Protein AF-A0A956F0Q0-F1 (afdb_monomer_lite)

Secondary structure (DSSP, 8-state):
-------HHHHHHHHHHHHHHHHHHHHHHHHHHHHTTT-STTTT---GGGGT--HHHHHHHHHHHSSSHHHHHHHHHHHHHHHHH--EEE---GGGT-----EEE-TTGGGTTSHHHHHHHHTS-HHHHHHHHHHHHHHTSTTGGG--HHHHHHHTTS--------TTSHHHHHHHHHHHHHHHHHHHHHHHHTTS-HHHHHHHHHHHHHHHHHHHHHHHHHHHHHHHHHHHHHHHHHHHHH--

Foldseek 3Di:
DDDDCPDPVVVVVVVVVQVVLLVVQLVVLVVCCVPPPCDDDCVLQDFLLPPPADLSRLLNVLSVPPPGPVSSVLLSVLVVVVSVQRAKEWEPPCPPPNDFTFIDGGPCLVCCVPPSNVVSLVSGDPVSSVLSVQLSVLCPDPCNRVDGPVRSCVSSPNDPGDHPHPCVPPVVVVVVVVVVVVVVVVVVVCVVVCPPDVPVVVVVVVVVVVVVVVVVVVVVVVVVVVVVVVVVVVVVVVVVVVVD

pLDDT: mean 73.97, std 14.72, range [42.06, 95.5]

Radius of gyration: 23.68 Å; chains: 1; bounding box: 77×40×73 Å

Structure (mmCIF, N/CA/C/O backbone):
data_AF-A0A956F0Q0-F1
#
_entry.id   AF-A0A956F0Q0-F1
#
loop_
_atom_site.group_PDB
_atom_site.id
_atom_site.type_symbol
_atom_site.label_atom_id
_atom_site.label_alt_id
_atom_site.label_comp_id
_atom_site.label_asym_id
_atom_site.label_entity_id
_atom_site.label_seq_id
_atom_site.pdbx_PDB_ins_code
_atom_site.Cartn_x
_atom_site.Cartn_y
_atom_site.Cartn_z
_atom_site.occupancy
_atom_site.B_iso_or_equiv
_atom_site.auth_seq_id
_atom_site.auth_comp_id
_atom_site.auth_asym_id
_atom_site.auth_atom_id
_atom_site.pdbx_PDB_model_num
ATOM 1 N N . PRO A 1 1 ? -46.410 -8.587 6.049 1.00 50.44 1 PRO A N 1
ATOM 2 C CA . PRO A 1 1 ? -46.461 -8.301 7.503 1.00 50.44 1 PRO A CA 1
ATOM 3 C C . PRO A 1 1 ? -45.311 -9.019 8.230 1.00 50.44 1 PRO A C 1
ATOM 5 O O . PRO A 1 1 ? -44.886 -10.067 7.763 1.00 50.44 1 PRO A O 1
ATOM 8 N N . THR A 1 2 ? -44.822 -8.411 9.319 1.00 56.84 2 THR A N 1
ATOM 9 C CA . THR A 1 2 ? -43.783 -8.873 10.272 1.00 56.84 2 THR A CA 1
ATOM 10 C C . THR A 1 2 ? -42.333 -8.995 9.788 1.00 56.84 2 THR A C 1
ATOM 12 O O . THR A 1 2 ? -41.840 -10.083 9.525 1.00 56.84 2 THR A O 1
ATOM 15 N N . ALA A 1 3 ? -41.632 -7.856 9.785 1.00 45.28 3 ALA A N 1
ATOM 16 C CA . ALA A 1 3 ? -40.184 -7.710 9.991 1.00 45.28 3 ALA A CA 1
ATOM 17 C C . ALA A 1 3 ? -39.874 -6.199 10.039 1.00 45.28 3 ALA A C 1
ATOM 19 O O . ALA A 1 3 ? -40.342 -5.472 9.176 1.00 45.28 3 ALA A O 1
ATOM 20 N N . VAL A 1 4 ? -39.135 -5.578 10.952 1.00 51.12 4 VAL A N 1
ATOM 21 C CA . VAL A 1 4 ? -38.462 -5.925 12.202 1.00 51.12 4 VAL A CA 1
ATOM 22 C C . VAL A 1 4 ? -38.392 -4.575 12.930 1.00 51.12 4 VAL A C 1
ATOM 24 O O . VAL A 1 4 ? -37.801 -3.623 12.416 1.00 51.12 4 VAL A O 1
ATOM 27 N N . GLY A 1 5 ? -39.019 -4.462 14.099 1.00 48.12 5 GLY A N 1
ATOM 28 C CA . GLY A 1 5 ? -38.830 -3.317 14.983 1.00 48.12 5 GLY A CA 1
ATOM 29 C C . GLY A 1 5 ? -37.452 -3.406 15.624 1.00 48.12 5 GLY A C 1
ATOM 30 O O . GLY A 1 5 ? -37.332 -3.917 16.732 1.00 48.12 5 GLY A O 1
ATOM 31 N N . VAL A 1 6 ? -36.407 -2.945 14.927 1.00 53.81 6 VAL A N 1
ATOM 32 C CA . VAL A 1 6 ? -35.106 -2.700 15.563 1.00 53.81 6 VAL A CA 1
ATOM 33 C C . VAL A 1 6 ? -35.338 -1.591 16.578 1.00 53.81 6 VAL A C 1
ATOM 35 O O . VAL A 1 6 ? -35.512 -0.423 16.222 1.00 53.81 6 VAL A O 1
ATOM 38 N N . THR A 1 7 ? -35.429 -1.984 17.842 1.00 56.59 7 THR A N 1
ATOM 39 C CA . THR A 1 7 ? -35.720 -1.080 18.947 1.00 56.59 7 THR A CA 1
ATOM 40 C C . THR A 1 7 ? -34.658 0.022 18.998 1.00 56.59 7 THR A C 1
ATOM 42 O O . THR A 1 7 ? -33.457 -0.223 18.871 1.00 56.59 7 THR A O 1
ATOM 45 N N . LEU A 1 8 ? -35.089 1.273 19.178 1.00 54.41 8 LEU A N 1
ATOM 46 C CA . LEU A 1 8 ? -34.206 2.445 19.296 1.00 54.41 8 LEU A CA 1
ATOM 47 C C . LEU A 1 8 ? -33.122 2.279 20.386 1.00 54.41 8 LEU A C 1
ATOM 49 O O . LEU A 1 8 ? -32.079 2.930 20.318 1.00 54.41 8 LEU A O 1
ATOM 53 N N . ALA A 1 9 ? -33.334 1.366 21.338 1.00 53.75 9 ALA A N 1
ATOM 54 C CA . ALA A 1 9 ? -32.386 0.992 22.382 1.00 53.75 9 ALA A CA 1
ATOM 55 C C . ALA A 1 9 ? -31.135 0.255 21.855 1.00 53.75 9 ALA A C 1
ATOM 57 O O . ALA A 1 9 ? -30.027 0.536 22.313 1.00 53.75 9 ALA A O 1
ATOM 58 N N . GLU A 1 10 ? -31.249 -0.613 20.841 1.00 53.41 10 GLU A N 1
ATOM 59 C CA . GLU A 1 10 ? -30.079 -1.295 20.254 1.00 53.41 10 GLU A CA 1
ATOM 60 C C . GLU A 1 10 ? -29.186 -0.334 19.452 1.00 53.41 10 GLU A C 1
ATOM 62 O O . GLU A 1 10 ? -27.959 -0.477 19.423 1.00 53.41 10 GLU A O 1
ATOM 67 N N . ARG A 1 11 ? -29.775 0.714 18.854 1.00 54.09 11 ARG A N 1
ATOM 68 C CA . ARG A 1 11 ? -29.015 1.760 18.148 1.00 54.09 11 ARG A CA 1
ATOM 69 C C . ARG A 1 11 ? -28.168 2.621 19.089 1.00 54.09 11 ARG A C 1
ATOM 71 O O . ARG A 1 11 ? -27.124 3.111 18.651 1.00 54.09 11 ARG A O 1
ATOM 78 N N . SER A 1 12 ? -28.567 2.808 20.351 1.00 54.53 12 SER A N 1
ATOM 79 C CA . SER A 1 12 ? -27.818 3.661 21.287 1.00 54.53 12 SER A CA 1
ATOM 80 C C . SER A 1 12 ? -26.602 2.945 21.890 1.00 54.53 12 SER A C 1
ATOM 82 O O . SER A 1 12 ? -25.542 3.556 22.012 1.00 54.53 12 SER A O 1
ATOM 84 N N . LEU A 1 13 ? -26.695 1.634 22.152 1.00 55.06 13 LEU A N 1
ATOM 85 C CA . LEU A 1 13 ? -25.603 0.827 22.720 1.00 55.06 13 LEU A CA 1
ATOM 86 C C . LEU A 1 13 ? -24.515 0.447 21.700 1.00 55.06 13 LEU A C 1
ATOM 88 O O . LEU A 1 13 ? -23.354 0.244 22.068 1.00 55.06 13 LEU A O 1
ATOM 92 N N . ALA A 1 14 ? -24.844 0.395 20.406 1.00 56.56 14 ALA A N 1
ATOM 93 C CA . ALA A 1 14 ? -23.874 0.099 19.348 1.00 56.56 14 ALA A CA 1
ATOM 94 C C . ALA A 1 14 ? -22.904 1.265 19.057 1.00 56.56 14 ALA A C 1
ATOM 96 O O . ALA A 1 14 ? -21.779 1.044 18.601 1.00 56.56 14 ALA A O 1
ATOM 97 N N . ARG A 1 15 ? -23.310 2.512 19.330 1.00 58.06 15 ARG A N 1
ATOM 98 C CA . ARG A 1 15 ? -22.514 3.727 19.073 1.00 58.06 15 ARG A CA 1
ATOM 99 C C . ARG A 1 15 ? -21.252 3.858 19.951 1.00 58.06 15 ARG A C 1
ATOM 101 O O . ARG A 1 15 ? -20.186 4.089 19.378 1.00 58.06 15 ARG A O 1
ATOM 108 N N . PRO A 1 16 ? -21.298 3.663 21.287 1.00 62.62 16 PRO A N 1
ATOM 109 C CA . PRO A 1 16 ? -20.121 3.835 22.145 1.00 62.62 16 PRO A CA 1
ATOM 110 C C . PRO A 1 16 ? -19.041 2.766 21.917 1.00 62.62 16 PRO A C 1
ATOM 112 O O . PRO A 1 16 ? -17.852 3.083 21.922 1.00 62.62 16 PRO A O 1
ATOM 115 N N . ARG A 1 17 ? -19.423 1.510 21.638 1.00 62.47 17 ARG A N 1
ATOM 116 C CA . ARG A 1 17 ? -18.453 0.435 21.342 1.00 62.47 17 ARG A CA 1
ATOM 117 C C . ARG A 1 17 ? -17.678 0.681 20.044 1.00 62.47 17 ARG A C 1
ATOM 119 O O . ARG A 1 17 ? -16.474 0.425 19.995 1.00 62.47 17 ARG A O 1
ATOM 126 N N . ARG A 1 18 ? -18.338 1.221 19.011 1.00 65.12 18 ARG A N 1
ATOM 127 C CA . ARG A 1 18 ? -17.683 1.590 17.743 1.00 65.12 18 ARG A CA 1
ATOM 128 C C . ARG A 1 18 ? -16.611 2.656 17.967 1.00 65.12 18 ARG A C 1
ATOM 130 O O . ARG A 1 18 ? -15.474 2.449 17.546 1.00 65.12 18 ARG A O 1
ATOM 137 N N . ALA A 1 19 ? -16.940 3.703 18.725 1.00 75.69 19 ALA A N 1
ATOM 138 C CA . ALA A 1 19 ? -16.012 4.786 19.045 1.00 75.69 19 ALA A CA 1
ATOM 139 C C . ALA A 1 19 ? -14.768 4.299 19.815 1.00 75.69 19 ALA A C 1
ATOM 141 O O . ALA A 1 19 ? -13.647 4.655 19.455 1.00 75.69 19 ALA A O 1
ATOM 142 N N . ALA A 1 20 ? -14.936 3.426 20.816 1.00 83.62 20 ALA A N 1
ATOM 143 C CA . ALA A 1 20 ? -13.816 2.911 21.610 1.00 83.62 20 ALA A CA 1
ATOM 144 C C . ALA A 1 20 ? -12.824 2.078 20.775 1.00 83.62 20 ALA A C 1
ATOM 146 O O . ALA A 1 20 ? -11.609 2.213 20.911 1.00 83.62 20 ALA A O 1
ATOM 147 N N . SER A 1 21 ? -13.338 1.233 19.880 1.00 84.81 21 SER A N 1
ATOM 148 C CA . SER A 1 21 ? -12.504 0.349 19.058 1.00 84.81 21 SER A CA 1
ATOM 149 C C . SER A 1 21 ? -11.716 1.096 17.967 1.00 84.81 21 SER A C 1
ATOM 151 O O . SER A 1 21 ? -10.542 0.800 17.738 1.00 84.81 21 SER A O 1
ATOM 153 N N . GLN A 1 22 ? -12.311 2.125 17.353 1.00 89.06 22 GLN A N 1
ATOM 154 C CA . GLN A 1 22 ? -11.605 3.021 16.430 1.00 89.06 22 GLN A CA 1
ATOM 155 C C . GLN A 1 22 ? -10.566 3.877 17.162 1.00 89.06 22 GLN A C 1
ATOM 157 O O . GLN A 1 22 ? -9.440 4.004 16.683 1.00 89.06 22 GLN A O 1
ATOM 162 N N . ALA A 1 23 ? -10.891 4.384 18.356 1.00 88.12 23 ALA A N 1
ATOM 163 C CA . ALA A 1 23 ? -9.935 5.113 19.187 1.00 88.12 23 ALA A CA 1
ATOM 164 C C . ALA A 1 23 ? -8.717 4.246 19.553 1.00 88.12 23 ALA A C 1
ATOM 166 O O . ALA A 1 23 ? -7.584 4.723 19.499 1.00 88.12 23 ALA A O 1
ATOM 167 N N . ALA A 1 24 ? -8.923 2.957 19.848 1.00 90.06 24 ALA A N 1
ATOM 168 C CA . ALA A 1 24 ? -7.831 2.018 20.097 1.00 90.06 24 ALA A CA 1
ATOM 169 C C . ALA A 1 24 ? -6.932 1.825 18.860 1.00 90.06 24 ALA A C 1
ATOM 171 O O . ALA A 1 24 ? -5.706 1.853 18.987 1.00 90.06 24 ALA A O 1
ATOM 172 N N . LEU A 1 25 ? -7.513 1.690 17.659 1.00 90.25 25 LEU A N 1
ATOM 173 C CA . LEU A 1 25 ? -6.748 1.613 16.408 1.00 90.25 25 LEU A CA 1
ATOM 174 C C . LEU A 1 25 ? -5.932 2.892 16.166 1.00 90.25 25 LEU A C 1
ATOM 176 O O . LEU A 1 25 ? -4.736 2.815 15.879 1.00 90.25 25 LEU A O 1
ATOM 180 N N . GLN A 1 26 ? -6.543 4.065 16.338 1.00 91.88 26 GLN A N 1
ATOM 181 C CA . GLN A 1 26 ? -5.861 5.355 16.213 1.00 91.88 26 GLN A CA 1
ATOM 182 C C . GLN A 1 26 ? -4.700 5.476 17.204 1.00 91.88 26 GLN A C 1
ATOM 184 O O . GLN A 1 26 ? -3.598 5.879 16.823 1.00 91.88 26 GLN A O 1
ATOM 189 N N . LEU A 1 27 ? -4.916 5.092 18.467 1.00 91.88 27 LEU A N 1
ATOM 190 C CA . LEU A 1 27 ? -3.883 5.096 19.501 1.00 91.88 27 LEU A CA 1
ATOM 191 C C . LEU A 1 27 ? -2.723 4.166 19.122 1.00 91.88 27 LEU A C 1
ATOM 193 O O . LEU A 1 27 ? -1.564 4.568 19.223 1.00 91.88 27 LEU A O 1
ATOM 197 N N . ALA A 1 28 ? -3.018 2.961 18.626 1.00 88.50 28 ALA A N 1
ATOM 198 C CA . ALA A 1 28 ? -2.007 2.010 18.173 1.00 88.50 28 ALA A CA 1
ATOM 199 C C . ALA A 1 28 ? -1.183 2.565 16.998 1.00 88.50 28 ALA A C 1
ATOM 201 O O . ALA A 1 28 ? 0.047 2.487 17.016 1.00 88.50 28 ALA A O 1
ATOM 202 N N . ILE A 1 29 ? -1.830 3.191 16.008 1.00 88.00 29 ILE A N 1
ATOM 203 C CA . ILE A 1 29 ? -1.148 3.814 14.861 1.00 88.00 29 ILE A CA 1
ATOM 204 C C . ILE A 1 29 ? -0.290 5.001 15.314 1.00 88.00 29 ILE A C 1
ATOM 206 O O . ILE A 1 29 ? 0.864 5.120 14.898 1.00 88.00 29 ILE A O 1
ATOM 210 N N . ARG A 1 30 ? -0.804 5.870 16.193 1.00 90.44 30 ARG A N 1
ATOM 211 C CA . ARG A 1 30 ? -0.043 6.998 16.762 1.00 90.44 30 ARG A CA 1
ATOM 212 C C . ARG A 1 30 ? 1.144 6.507 17.594 1.00 90.44 30 ARG A C 1
ATOM 214 O O . ARG A 1 30 ? 2.242 7.046 17.462 1.00 90.44 30 ARG A O 1
ATOM 221 N N . GLY A 1 31 ? 0.957 5.446 18.378 1.00 87.00 31 GLY A N 1
ATOM 222 C CA . GLY A 1 31 ? 2.021 4.757 19.105 1.00 87.00 31 GLY A CA 1
ATOM 223 C C . GLY A 1 31 ? 3.104 4.239 18.159 1.00 87.00 31 GLY A C 1
ATOM 224 O O . GLY A 1 31 ? 4.277 4.578 18.317 1.00 87.00 31 GLY A O 1
ATOM 225 N N 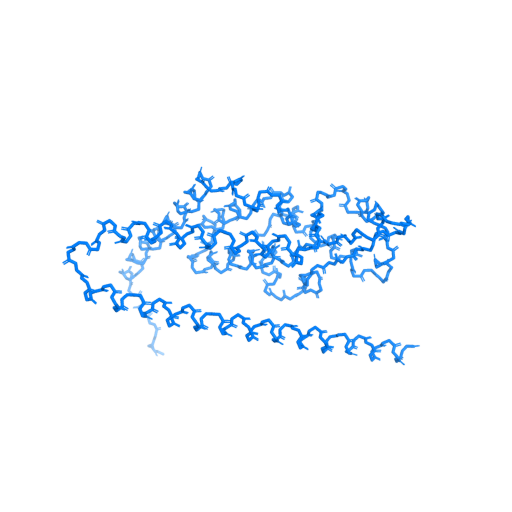. TYR A 1 32 ? 2.718 3.516 17.106 1.00 84.31 32 TYR A N 1
ATOM 226 C CA . TYR A 1 32 ? 3.643 3.078 16.060 1.00 84.31 32 TYR A CA 1
ATOM 227 C C . TYR A 1 32 ? 4.398 4.260 15.430 1.00 84.31 32 TYR A C 1
ATOM 229 O O . TYR A 1 32 ? 5.621 4.212 15.299 1.00 84.31 32 TYR A O 1
ATOM 237 N N . ARG A 1 33 ? 3.704 5.355 15.092 1.00 86.00 33 ARG A N 1
ATOM 238 C CA . ARG A 1 33 ? 4.331 6.556 14.516 1.00 86.00 33 ARG A CA 1
ATOM 239 C C . ARG A 1 33 ? 5.362 7.188 15.448 1.00 86.00 33 ARG A C 1
ATOM 241 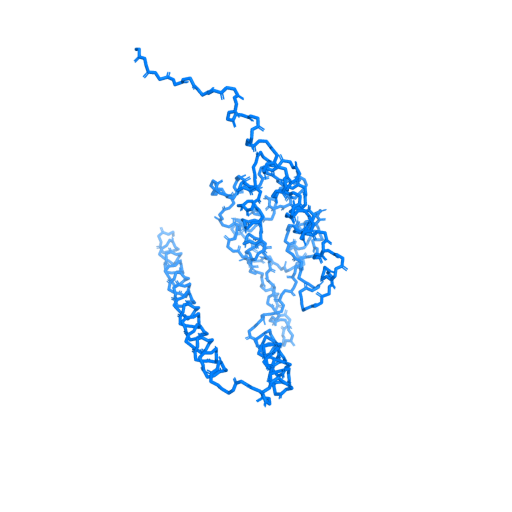O O . ARG A 1 33 ? 6.433 7.561 14.984 1.00 86.00 33 ARG A O 1
ATOM 248 N N . ARG A 1 34 ? 5.067 7.273 16.747 1.00 86.12 34 ARG A N 1
ATOM 249 C CA . ARG A 1 34 ? 5.967 7.856 17.753 1.00 86.12 34 ARG A CA 1
ATOM 250 C C . ARG A 1 34 ? 7.204 6.994 18.006 1.00 86.12 34 ARG A C 1
ATOM 252 O O . ARG A 1 34 ? 8.307 7.521 18.144 1.00 86.12 34 ARG A O 1
ATOM 259 N N . TRP A 1 35 ? 7.027 5.678 18.086 1.00 82.94 35 TRP A N 1
ATOM 260 C CA . TRP A 1 35 ? 8.070 4.784 18.590 1.00 82.94 35 TRP A CA 1
ATOM 261 C C . TRP A 1 35 ? 8.827 4.030 17.495 1.00 82.94 35 TRP A C 1
ATOM 263 O O . TRP A 1 35 ? 10.022 3.793 17.663 1.00 82.94 35 TRP A O 1
ATOM 273 N N . ALA A 1 36 ? 8.180 3.704 16.374 1.00 76.12 36 ALA A N 1
ATOM 274 C CA . ALA A 1 36 ? 8.714 2.803 15.350 1.00 76.12 36 ALA A CA 1
ATOM 275 C C . ALA A 1 36 ? 8.820 3.416 13.942 1.00 76.12 36 ALA A C 1
ATOM 277 O O . ALA A 1 36 ? 9.690 3.005 13.174 1.00 76.12 36 ALA A O 1
ATOM 278 N N . SER A 1 37 ? 7.987 4.397 13.576 1.00 72.31 37 SER A N 1
ATOM 279 C CA . SER A 1 37 ? 8.037 4.991 12.231 1.00 72.31 37 SER A CA 1
ATOM 280 C C . SER A 1 37 ? 9.392 5.649 11.952 1.00 72.31 37 SER A C 1
ATOM 282 O O . SER A 1 37 ? 9.934 6.383 12.776 1.00 72.31 37 SER A O 1
ATOM 284 N N . GLY A 1 38 ? 9.966 5.356 10.782 1.00 63.59 38 GLY A N 1
ATOM 285 C CA . GLY A 1 38 ? 11.297 5.829 10.382 1.00 63.59 38 GLY A CA 1
ATOM 286 C C . GLY A 1 38 ? 12.472 5.129 11.080 1.00 63.59 38 GLY A C 1
ATOM 287 O O . GLY A 1 38 ? 13.625 5.369 10.715 1.00 63.59 38 GLY A O 1
ATOM 288 N N . LYS A 1 39 ? 12.208 4.227 12.035 1.00 65.94 39 LYS A N 1
ATOM 289 C CA . LYS A 1 39 ? 13.222 3.422 12.724 1.00 65.94 39 LYS A CA 1
ATOM 290 C C . LYS A 1 39 ? 13.205 1.989 12.184 1.00 65.94 39 LYS A C 1
ATOM 292 O O . LYS A 1 39 ? 12.164 1.432 11.851 1.00 65.94 39 LYS A O 1
ATOM 297 N N . GLY A 1 40 ? 14.384 1.383 12.074 1.00 60.75 40 GLY A N 1
ATOM 298 C CA . GLY A 1 40 ? 14.529 -0.014 11.661 1.00 60.75 40 GLY A CA 1
ATOM 299 C C . GLY A 1 40 ? 14.821 -0.246 10.168 1.00 60.75 40 GLY A C 1
ATOM 300 O O . GLY A 1 40 ? 15.080 0.691 9.403 1.00 60.75 40 GLY A O 1
ATOM 301 N N . PRO A 1 41 ? 14.841 -1.522 9.742 1.00 47.88 41 PRO A N 1
ATOM 302 C CA . PRO A 1 41 ? 15.387 -1.946 8.449 1.00 47.88 41 PRO A CA 1
ATOM 303 C C . PRO A 1 41 ? 14.570 -1.458 7.250 1.00 47.88 41 PRO A C 1
ATOM 305 O O . PRO A 1 41 ? 15.087 -1.415 6.136 1.00 47.88 41 PRO A O 1
ATOM 308 N N . PHE A 1 42 ? 13.321 -1.048 7.478 1.00 50.25 42 PHE A N 1
ATOM 309 C CA . PHE A 1 42 ? 12.420 -0.583 6.432 1.00 50.25 42 PHE A CA 1
ATOM 310 C C . PHE A 1 42 ? 12.438 0.939 6.225 1.00 50.25 42 PHE A C 1
ATOM 312 O O . PHE A 1 42 ? 11.732 1.431 5.358 1.00 50.25 42 PHE A O 1
ATOM 319 N N . ARG A 1 43 ? 13.296 1.702 6.927 1.00 57.59 43 ARG A N 1
ATOM 320 C CA . ARG A 1 43 ? 13.378 3.176 6.781 1.00 57.59 43 ARG A CA 1
ATOM 321 C C . ARG A 1 43 ? 13.714 3.670 5.365 1.00 57.59 43 ARG A C 1
ATOM 323 O O . ARG A 1 43 ? 13.536 4.842 5.059 1.00 57.59 43 ARG A O 1
ATOM 330 N N . ARG A 1 44 ? 14.292 2.795 4.535 1.00 54.19 44 ARG A N 1
ATOM 331 C CA . ARG A 1 44 ? 14.676 3.079 3.141 1.00 54.19 44 ARG A CA 1
ATOM 332 C C . ARG A 1 44 ? 13.667 2.531 2.133 1.00 54.19 44 ARG A C 1
ATOM 334 O O . ARG A 1 44 ? 13.881 2.676 0.935 1.00 54.19 44 ARG A O 1
ATOM 341 N N . VAL A 1 45 ? 12.607 1.872 2.603 1.00 55.22 45 VAL A N 1
ATOM 342 C CA . VAL A 1 45 ? 11.597 1.296 1.725 1.00 55.22 45 VAL A CA 1
ATOM 343 C C . VAL A 1 45 ? 10.647 2.396 1.294 1.00 55.22 45 VAL A C 1
ATOM 345 O O . VAL A 1 45 ? 9.918 2.901 2.135 1.00 55.22 45 VAL A O 1
ATOM 348 N N . ARG A 1 46 ? 10.678 2.754 0.006 1.00 63.72 46 ARG A N 1
ATOM 349 C CA . ARG A 1 46 ? 9.759 3.723 -0.595 1.00 63.72 46 ARG A CA 1
ATOM 350 C C . ARG A 1 46 ? 8.859 3.028 -1.612 1.00 63.72 46 ARG A C 1
ATOM 352 O O . ARG A 1 46 ? 9.348 2.649 -2.665 1.00 63.72 46 ARG A O 1
ATOM 359 N N . CYS A 1 47 ? 7.585 2.792 -1.302 1.00 70.88 47 CYS A N 1
ATOM 360 C CA . CYS A 1 47 ? 6.632 2.260 -2.291 1.00 70.88 47 CYS A CA 1
ATOM 361 C C . CYS A 1 47 ? 5.966 3.408 -3.062 1.00 70.88 47 CYS A C 1
ATOM 363 O O . CYS A 1 47 ? 5.965 4.546 -2.593 1.00 70.88 47 CYS A O 1
ATOM 365 N N . SER A 1 48 ? 5.380 3.131 -4.231 1.00 73.50 48 SER A N 1
ATOM 366 C CA . SER A 1 48 ? 4.760 4.168 -5.087 1.00 73.50 48 SER A CA 1
ATOM 367 C C . SER A 1 48 ? 3.644 4.957 -4.403 1.00 73.50 48 SER A C 1
ATOM 369 O O . SER A 1 48 ? 3.318 6.074 -4.785 1.00 73.50 48 SER A O 1
ATOM 371 N N . PHE A 1 49 ? 3.103 4.384 -3.341 1.00 77.56 49 PHE A N 1
ATOM 372 C CA . PHE A 1 49 ? 2.115 4.971 -2.460 1.00 77.56 49 PHE A CA 1
ATOM 373 C C . PHE A 1 49 ? 2.643 6.049 -1.505 1.00 77.56 49 PHE A C 1
ATOM 375 O O . PHE A 1 49 ? 1.862 6.853 -1.013 1.00 77.56 49 PHE A O 1
ATOM 382 N N . GLU A 1 50 ? 3.946 6.079 -1.223 1.00 74.56 50 GLU A N 1
ATOM 383 C CA . GLU A 1 50 ? 4.536 6.984 -0.228 1.00 74.56 50 GLU A CA 1
ATOM 384 C C . GLU A 1 50 ? 4.809 8.397 -0.768 1.00 74.56 50 GLU A C 1
ATOM 386 O O . GLU A 1 50 ? 5.266 9.263 -0.028 1.00 74.56 50 GLU A O 1
ATOM 391 N N . GLN A 1 51 ? 4.543 8.661 -2.050 1.00 71.94 51 GLN A N 1
ATOM 392 C CA . GLN A 1 51 ? 4.823 9.970 -2.652 1.00 71.94 51 GLN A CA 1
ATOM 393 C C . GLN A 1 51 ? 4.099 11.128 -1.951 1.00 71.94 51 GLN A C 1
ATOM 395 O O . GLN A 1 51 ? 4.594 12.250 -1.934 1.00 71.94 51 GLN A O 1
ATOM 400 N N . THR A 1 52 ? 2.937 10.847 -1.376 1.00 78.88 52 THR A N 1
ATOM 401 C CA . THR A 1 52 ? 1.988 11.838 -0.857 1.00 78.88 52 THR A CA 1
ATOM 402 C C . THR A 1 52 ? 1.623 11.537 0.593 1.00 78.88 52 THR A C 1
ATOM 404 O O . THR A 1 52 ? 1.578 12.439 1.424 1.00 78.88 52 THR A O 1
ATOM 407 N N . GLU A 1 53 ? 1.403 10.261 0.922 1.00 86.31 53 GLU A N 1
ATOM 408 C CA . GLU A 1 53 ? 0.929 9.824 2.229 1.00 86.31 53 GLU A CA 1
ATOM 409 C C . GLU A 1 53 ? 1.602 8.503 2.641 1.00 86.31 53 GLU A C 1
ATOM 411 O O . GLU A 1 53 ? 1.520 7.484 1.954 1.00 86.31 53 GLU A O 1
ATOM 416 N N . SER A 1 54 ? 2.264 8.489 3.804 1.00 86.69 54 SER A N 1
ATOM 417 C CA . SER A 1 54 ? 2.817 7.245 4.365 1.00 86.69 54 SER A CA 1
ATOM 418 C C . SER A 1 54 ? 1.702 6.251 4.728 1.00 86.69 54 SER A C 1
ATOM 420 O O . SER A 1 54 ? 0.617 6.667 5.130 1.00 86.69 54 SER A O 1
ATOM 422 N N . CYS A 1 55 ? 1.979 4.939 4.724 1.00 87.81 55 CYS A N 1
ATOM 423 C CA . CYS A 1 55 ? 0.990 3.916 5.117 1.00 87.81 55 CYS A CA 1
ATOM 424 C C . CYS A 1 55 ? 0.387 4.161 6.515 1.00 87.81 55 CYS A C 1
ATOM 426 O O . CYS A 1 55 ? -0.782 3.874 6.754 1.00 87.81 55 CYS A O 1
ATOM 428 N N . SER A 1 56 ? 1.176 4.716 7.439 1.00 88.88 56 SER A N 1
ATOM 429 C CA . SER A 1 56 ? 0.704 5.058 8.786 1.00 88.88 56 SER A CA 1
ATOM 430 C C . SER A 1 56 ? -0.183 6.308 8.830 1.00 88.88 56 SER A C 1
ATOM 432 O O . SER A 1 56 ? -1.067 6.390 9.677 1.00 88.88 56 SER A O 1
ATOM 434 N N . ALA A 1 57 ? 0.041 7.274 7.933 1.00 90.69 57 ALA A N 1
ATOM 435 C CA . ALA A 1 57 ? -0.808 8.456 7.801 1.00 90.69 57 ALA A CA 1
ATOM 436 C C . ALA A 1 57 ? -2.145 8.073 7.152 1.00 90.69 57 ALA A C 1
ATOM 438 O O . ALA A 1 57 ? -3.188 8.370 7.727 1.00 90.69 57 ALA A O 1
ATOM 439 N N . PHE A 1 58 ? -2.090 7.269 6.084 1.00 93.62 58 PHE A N 1
ATOM 440 C CA . PHE A 1 58 ? -3.264 6.662 5.460 1.00 93.62 58 PHE A CA 1
ATOM 441 C C . PHE A 1 58 ? -4.108 5.898 6.482 1.00 93.62 58 PHE A C 1
ATOM 443 O O . PHE A 1 58 ? -5.309 6.116 6.587 1.00 93.62 58 PHE A O 1
ATOM 450 N N . GLY A 1 59 ? -3.478 5.030 7.282 1.00 92.81 59 GLY A N 1
ATOM 451 C CA . GLY A 1 59 ? -4.210 4.252 8.276 1.00 92.81 59 GLY A CA 1
ATOM 452 C C . GLY A 1 59 ? -4.869 5.106 9.355 1.00 92.81 59 GLY A C 1
ATOM 453 O O . GLY A 1 59 ? -5.953 4.752 9.811 1.00 92.81 59 GLY A O 1
ATOM 454 N N . LEU A 1 60 ? -4.256 6.233 9.734 1.00 94.81 60 LEU A N 1
ATOM 455 C CA . LEU A 1 60 ? -4.862 7.164 10.682 1.00 94.81 60 LEU A CA 1
ATOM 456 C C . LEU A 1 60 ? -6.096 7.837 10.068 1.00 94.81 60 LEU A C 1
ATOM 458 O O . LEU A 1 60 ? -7.173 7.752 10.649 1.00 94.81 60 LEU A O 1
ATOM 462 N N . ARG A 1 61 ? -5.959 8.400 8.865 1.00 95.31 61 ARG A N 1
ATOM 463 C CA . ARG A 1 61 ? -7.058 9.048 8.142 1.00 95.31 61 ARG A CA 1
ATOM 464 C C . ARG A 1 61 ? -8.226 8.093 7.898 1.00 95.31 61 ARG A C 1
ATOM 466 O O . ARG A 1 61 ? -9.358 8.385 8.258 1.00 95.31 61 ARG A O 1
ATOM 473 N N . VAL A 1 62 ? -7.953 6.896 7.385 1.00 95.12 62 VAL A N 1
ATOM 474 C CA . VAL A 1 62 ? -8.988 5.878 7.159 1.00 95.12 62 VAL A CA 1
ATOM 475 C C . VAL A 1 62 ? -9.656 5.444 8.464 1.00 95.12 62 VAL A C 1
ATOM 477 O O . VAL A 1 62 ? -10.856 5.196 8.479 1.00 95.12 62 VAL A O 1
ATOM 480 N N . SER A 1 63 ? -8.926 5.373 9.579 1.00 94.00 63 SER A N 1
ATOM 481 C CA . SER A 1 63 ? -9.541 5.065 10.877 1.00 94.00 63 SER A CA 1
ATOM 482 C C . SER A 1 63 ? -10.438 6.183 11.427 1.00 94.00 63 SER A C 1
ATOM 484 O O . SER A 1 63 ? -11.221 5.919 12.339 1.00 94.00 63 SER A O 1
ATOM 486 N N . GLU A 1 64 ? -10.321 7.404 10.898 1.00 93.50 64 GLU A N 1
ATOM 487 C CA . GLU A 1 64 ? -11.159 8.565 11.225 1.00 93.50 64 GLU A CA 1
ATOM 488 C C . GLU A 1 64 ? -12.354 8.684 10.256 1.00 93.50 64 GLU A C 1
ATOM 490 O O . GLU A 1 64 ? -13.462 8.990 10.687 1.00 93.50 64 GLU A O 1
ATOM 495 N N . GLU A 1 65 ? -12.153 8.383 8.969 1.00 94.00 65 GLU A N 1
ATOM 496 C CA . GLU A 1 65 ? -13.146 8.569 7.898 1.00 94.00 65 GLU A CA 1
ATOM 497 C C . GLU A 1 65 ? -14.028 7.331 7.631 1.00 94.00 65 GLU A C 1
ATOM 499 O O . GLU A 1 65 ? -15.137 7.455 7.108 1.00 94.00 65 GLU A O 1
ATOM 504 N N . ALA A 1 66 ? -13.560 6.118 7.949 1.00 93.31 66 ALA A N 1
ATOM 505 C CA . ALA A 1 66 ? -14.280 4.892 7.608 1.00 93.31 66 ALA A CA 1
ATOM 506 C C . ALA A 1 66 ? -15.561 4.688 8.445 1.00 93.31 66 ALA A C 1
ATOM 508 O O . ALA A 1 66 ? -15.561 4.901 9.661 1.00 93.31 66 ALA A O 1
ATOM 509 N N . PRO A 1 67 ? -16.636 4.142 7.838 1.00 91.38 67 PRO A N 1
ATOM 510 C CA . PRO A 1 67 ? -17.925 3.949 8.511 1.00 91.38 67 PRO A CA 1
ATOM 511 C C . PRO A 1 67 ? -17.893 2.885 9.621 1.00 91.38 67 PRO A C 1
ATOM 513 O O . PRO A 1 67 ? -18.797 2.827 10.459 1.00 91.38 67 PRO A O 1
ATOM 516 N N . SER A 1 68 ? -16.881 2.012 9.629 1.00 91.56 68 SER A N 1
ATOM 517 C CA . SER A 1 68 ? -16.686 0.996 10.663 1.00 91.56 68 SER A CA 1
ATOM 518 C C . SER A 1 68 ? -15.215 0.607 10.817 1.00 91.56 68 SER A C 1
ATOM 520 O O . SER A 1 68 ? -14.399 0.805 9.912 1.00 91.56 68 SER A O 1
ATOM 522 N N . LEU A 1 69 ? -14.881 0.007 11.965 1.00 91.50 69 LEU A N 1
ATOM 523 C CA . LEU A 1 69 ? -13.547 -0.538 12.223 1.00 91.50 69 LEU A CA 1
ATOM 524 C C . LEU A 1 69 ? -13.159 -1.616 11.204 1.00 91.50 69 LEU A C 1
ATOM 526 O O . LEU A 1 69 ? -12.024 -1.624 10.739 1.00 91.50 69 LEU A O 1
ATOM 530 N N . ASP A 1 70 ? -14.086 -2.503 10.840 1.00 94.25 70 ASP A N 1
ATOM 531 C CA . ASP A 1 70 ? -13.807 -3.589 9.895 1.00 94.25 70 ASP A CA 1
ATOM 532 C C . ASP A 1 70 ? -13.437 -3.047 8.514 1.00 94.25 70 ASP A C 1
ATOM 534 O O . ASP A 1 70 ? -12.483 -3.522 7.895 1.00 94.25 70 ASP A O 1
ATOM 538 N N . VAL A 1 71 ? -14.139 -2.002 8.058 1.00 93.44 71 VAL A N 1
ATOM 539 C CA . VAL A 1 71 ? -13.801 -1.301 6.814 1.00 93.44 71 VAL A CA 1
ATOM 540 C C . VAL A 1 71 ? -12.422 -0.656 6.932 1.00 93.44 71 VAL A C 1
ATOM 542 O O . VAL A 1 71 ? -11.589 -0.862 6.050 1.00 93.44 71 VAL A O 1
ATOM 545 N N . ALA A 1 72 ? -12.134 0.033 8.042 1.00 93.75 72 ALA A N 1
ATOM 546 C CA . ALA A 1 72 ? -10.826 0.645 8.261 1.00 93.75 72 ALA A CA 1
ATOM 547 C C . ALA A 1 72 ? -9.686 -0.387 8.238 1.00 93.75 72 ALA A C 1
ATOM 549 O O . ALA A 1 72 ? -8.701 -0.222 7.520 1.00 93.75 72 ALA A O 1
ATOM 550 N N . LEU A 1 73 ? -9.824 -1.488 8.982 1.00 93.62 73 LEU A N 1
ATOM 551 C CA . LEU A 1 73 ? -8.822 -2.552 9.048 1.00 93.62 73 LEU A CA 1
ATOM 552 C C . LEU A 1 73 ? -8.622 -3.233 7.696 1.00 93.62 73 LEU A C 1
ATOM 554 O O . LEU A 1 73 ? -7.484 -3.522 7.322 1.00 93.62 73 LEU A O 1
ATOM 558 N N . ARG A 1 74 ? -9.706 -3.485 6.956 1.00 95.50 74 ARG A N 1
ATOM 559 C CA . ARG A 1 74 ? -9.643 -4.071 5.615 1.00 95.50 74 ARG A CA 1
ATOM 560 C C . ARG A 1 74 ? -8.877 -3.166 4.653 1.00 95.50 74 ARG A C 1
ATOM 562 O O . ARG A 1 74 ? -7.961 -3.654 3.997 1.00 95.50 74 ARG A O 1
ATOM 569 N N . LEU A 1 75 ? -9.178 -1.868 4.631 1.00 94.94 75 LEU A N 1
ATOM 570 C CA . LEU A 1 75 ? -8.481 -0.884 3.796 1.00 94.94 75 LEU A CA 1
ATOM 571 C C . LEU A 1 75 ? -7.005 -0.743 4.180 1.00 94.94 75 LEU A C 1
ATOM 573 O O . LEU A 1 75 ? -6.138 -0.769 3.311 1.00 94.94 75 LEU A O 1
ATOM 577 N N . VAL A 1 76 ? -6.686 -0.672 5.477 1.00 92.31 76 VAL A N 1
ATOM 578 C CA . VAL A 1 76 ? -5.293 -0.613 5.954 1.00 92.31 76 VAL A CA 1
ATOM 579 C C . VAL A 1 76 ? -4.514 -1.864 5.551 1.00 92.31 76 VAL A C 1
ATOM 581 O O . VAL A 1 76 ? -3.385 -1.763 5.071 1.00 92.31 76 VAL A O 1
ATOM 584 N N . ARG A 1 77 ? -5.105 -3.055 5.698 1.00 91.94 77 ARG A N 1
ATOM 585 C CA . ARG A 1 77 ? -4.477 -4.314 5.271 1.00 91.94 77 ARG A CA 1
ATOM 586 C C . ARG A 1 77 ? -4.293 -4.365 3.758 1.00 91.94 77 ARG A C 1
ATOM 588 O O . ARG A 1 77 ? -3.208 -4.730 3.311 1.00 91.94 77 ARG A O 1
ATOM 595 N N . ALA A 1 78 ? -5.309 -3.965 2.994 1.00 91.75 78 ALA A N 1
ATOM 596 C CA . ALA A 1 78 ? -5.241 -3.883 1.539 1.00 91.75 78 ALA A CA 1
ATOM 597 C C . ALA A 1 78 ? -4.121 -2.934 1.097 1.00 91.75 78 ALA A C 1
ATOM 599 O O . ALA A 1 78 ? -3.292 -3.310 0.275 1.00 91.75 78 ALA A O 1
ATOM 600 N N . ARG A 1 79 ? -4.013 -1.757 1.723 1.00 91.44 79 ARG A N 1
ATOM 601 C CA . ARG A 1 79 ? -2.939 -0.793 1.471 1.00 91.44 79 ARG A CA 1
ATOM 602 C C . ARG A 1 79 ? -1.555 -1.362 1.754 1.00 91.44 79 ARG A C 1
ATOM 604 O O . ARG A 1 79 ? -0.651 -1.200 0.940 1.00 91.44 79 ARG A O 1
ATOM 611 N N . ILE A 1 80 ? -1.366 -2.016 2.900 1.00 87.88 80 ILE A N 1
ATOM 612 C CA . ILE A 1 80 ? -0.073 -2.608 3.272 1.00 87.88 80 ILE A CA 1
ATOM 613 C C . ILE A 1 80 ? 0.312 -3.719 2.289 1.00 87.88 80 ILE A C 1
ATOM 615 O O . ILE A 1 80 ? 1.459 -3.764 1.844 1.00 87.88 80 ILE A O 1
ATOM 619 N N . ALA A 1 81 ? -0.640 -4.585 1.926 1.00 86.44 81 ALA A N 1
ATOM 620 C CA . ALA A 1 81 ? -0.427 -5.636 0.936 1.00 86.44 81 ALA A CA 1
ATOM 621 C C . ALA A 1 81 ? -0.050 -5.037 -0.427 1.00 86.44 81 ALA A C 1
ATOM 623 O O . ALA A 1 81 ? 1.001 -5.372 -0.972 1.00 86.44 81 ALA A O 1
ATOM 624 N N . ALA A 1 82 ? -0.836 -4.070 -0.905 1.00 88.69 82 ALA A N 1
ATOM 625 C CA . ALA A 1 82 ? -0.588 -3.373 -2.156 1.00 88.69 82 ALA A CA 1
ATOM 626 C C . ALA A 1 82 ? 0.770 -2.659 -2.144 1.00 88.69 82 ALA A C 1
ATOM 628 O O . ALA A 1 82 ? 1.488 -2.720 -3.130 1.00 88.69 82 ALA A O 1
ATOM 629 N N . CYS A 1 83 ? 1.186 -2.018 -1.047 1.00 84.19 83 CYS A N 1
ATOM 630 C CA . CYS A 1 83 ? 2.501 -1.366 -0.954 1.00 84.19 83 CYS A CA 1
ATOM 631 C C . CYS A 1 83 ? 3.667 -2.358 -1.049 1.00 84.19 83 CYS A C 1
ATOM 633 O O . CYS A 1 83 ? 4.720 -2.005 -1.580 1.00 8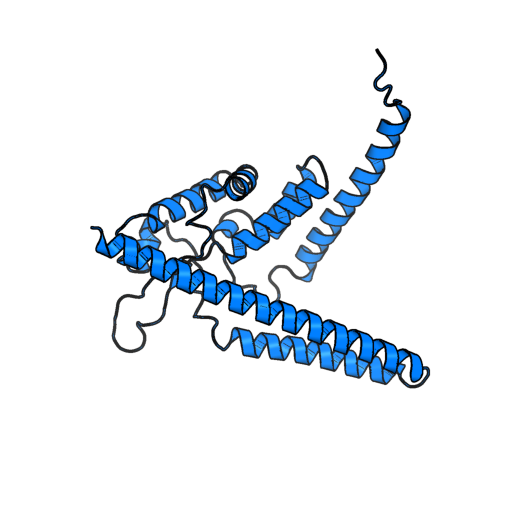4.19 83 CYS A O 1
ATOM 635 N N . GLY A 1 84 ? 3.476 -3.607 -0.613 1.00 76.75 84 GLY A N 1
ATOM 636 C CA . GLY A 1 84 ? 4.433 -4.689 -0.857 1.00 76.75 84 GLY A CA 1
ATOM 637 C C . GLY A 1 84 ? 4.553 -5.086 -2.333 1.00 76.75 84 GLY A C 1
ATOM 638 O O . GLY A 1 84 ? 5.598 -5.591 -2.739 1.00 76.75 84 GLY A O 1
ATOM 639 N N . GLU A 1 85 ? 3.512 -4.831 -3.123 1.00 84.25 85 GLU A N 1
ATOM 640 C CA . GLU A 1 85 ? 3.403 -5.169 -4.546 1.00 84.25 85 GLU A CA 1
ATOM 641 C C . GLU A 1 85 ? 3.618 -3.954 -5.473 1.00 84.25 85 GLU A C 1
ATOM 643 O O . GLU A 1 85 ? 3.932 -4.122 -6.644 1.00 84.25 85 GLU A O 1
ATOM 648 N N . ALA A 1 86 ? 3.503 -2.725 -4.963 1.00 82.12 86 ALA A N 1
ATOM 649 C CA . ALA A 1 86 ? 3.640 -1.461 -5.692 1.00 82.12 86 ALA A CA 1
ATOM 650 C C . ALA A 1 86 ? 5.082 -0.950 -5.676 1.00 82.12 86 ALA A C 1
ATOM 652 O O . ALA A 1 86 ? 5.391 0.119 -5.134 1.00 82.12 86 ALA A O 1
ATOM 653 N N . CYS A 1 87 ? 5.987 -1.738 -6.242 1.00 77.25 87 CYS A N 1
ATOM 654 C CA . CYS A 1 87 ? 7.398 -1.392 -6.343 1.00 77.25 87 CYS A CA 1
ATOM 655 C C . CYS A 1 87 ? 7.881 -1.522 -7.784 1.00 77.25 87 CYS A C 1
ATOM 657 O O . CYS A 1 87 ? 7.345 -2.305 -8.560 1.00 77.25 87 CYS A O 1
ATOM 659 N N . LEU A 1 88 ? 8.871 -0.714 -8.147 1.00 71.94 88 LEU A N 1
ATOM 660 C CA . LEU A 1 88 ? 9.681 -0.953 -9.334 1.00 71.94 88 LEU A CA 1
ATOM 661 C C . LEU A 1 88 ? 11.034 -1.454 -8.823 1.00 71.94 88 LEU A C 1
ATOM 663 O O . LEU A 1 88 ? 11.515 -0.981 -7.794 1.00 71.94 88 LEU A O 1
ATOM 667 N N . HIS A 1 89 ? 11.622 -2.425 -9.498 1.00 69.00 89 HIS A N 1
ATOM 668 C CA . HIS A 1 89 ? 12.940 -2.962 -9.209 1.00 69.00 89 HIS A CA 1
ATOM 669 C C . HIS A 1 89 ? 13.843 -2.632 -10.384 1.00 69.00 89 HIS A C 1
ATOM 671 O O . HIS A 1 89 ? 13.448 -2.810 -11.525 1.00 69.00 89 HIS A O 1
ATOM 677 N N . VAL A 1 90 ? 15.061 -2.184 -10.116 1.00 62.03 90 VAL A N 1
ATOM 678 C CA . VAL A 1 90 ? 16.075 -1.995 -11.153 1.00 62.03 90 VAL A CA 1
ATOM 679 C C . VAL A 1 90 ? 17.183 -2.987 -10.852 1.00 62.03 90 VAL A C 1
ATOM 681 O O . VAL A 1 90 ? 17.705 -2.990 -9.734 1.00 62.03 90 VAL A O 1
ATOM 684 N N . THR A 1 91 ? 17.513 -3.863 -11.794 1.00 58.66 91 THR A N 1
ATOM 685 C CA . THR A 1 91 ? 18.621 -4.802 -11.599 1.00 58.66 91 THR A CA 1
ATOM 686 C C . THR A 1 91 ? 19.942 -4.111 -11.910 1.00 58.66 91 THR A C 1
ATOM 688 O O . THR A 1 91 ? 20.144 -3.612 -13.016 1.00 58.66 91 THR A O 1
ATOM 691 N N . GLU A 1 92 ? 20.857 -4.112 -10.940 1.00 54.28 92 GLU A N 1
ATOM 692 C CA . GLU A 1 92 ? 22.256 -3.688 -11.082 1.00 54.28 92 GLU A CA 1
ATOM 693 C C . GLU A 1 92 ? 23.035 -4.689 -11.955 1.00 54.28 92 GLU A C 1
ATOM 695 O O . GLU A 1 92 ? 23.966 -5.346 -11.502 1.00 54.28 92 GLU A O 1
ATOM 700 N N . ARG A 1 93 ? 22.659 -4.860 -13.225 1.00 48.84 93 ARG A N 1
ATOM 701 C CA . ARG A 1 93 ? 23.512 -5.579 -14.187 1.00 48.84 93 ARG A CA 1
ATOM 702 C C . ARG A 1 93 ? 24.568 -4.663 -14.825 1.00 48.84 93 ARG A C 1
ATOM 704 O O . ARG A 1 93 ? 25.377 -5.122 -15.622 1.00 48.84 93 ARG A O 1
ATOM 711 N N . ALA A 1 94 ? 24.601 -3.388 -14.433 1.00 46.69 94 ALA A N 1
ATOM 712 C CA . ALA A 1 94 ? 25.492 -2.375 -14.994 1.00 46.69 94 ALA A CA 1
ATOM 713 C C . ALA A 1 94 ? 26.921 -2.380 -14.409 1.00 46.69 94 ALA A C 1
ATOM 715 O O . ALA A 1 94 ? 27.837 -1.907 -15.079 1.00 46.69 94 ALA A O 1
ATOM 716 N N . ASP A 1 95 ? 27.154 -2.961 -13.225 1.00 43.47 95 ASP A N 1
ATOM 717 C CA . ASP A 1 95 ? 28.432 -2.802 -12.501 1.00 43.47 95 ASP A CA 1
ATOM 718 C C . ASP A 1 95 ? 29.629 -3.577 -13.087 1.00 43.47 95 ASP A C 1
ATOM 720 O O . ASP A 1 95 ? 30.745 -3.452 -12.589 1.00 43.47 95 ASP A O 1
ATOM 724 N N . ARG A 1 96 ? 29.450 -4.365 -14.159 1.00 48.44 96 ARG A N 1
ATOM 725 C CA . ARG A 1 96 ? 30.570 -5.073 -14.818 1.00 48.44 96 ARG A CA 1
ATOM 726 C C . ARG A 1 96 ? 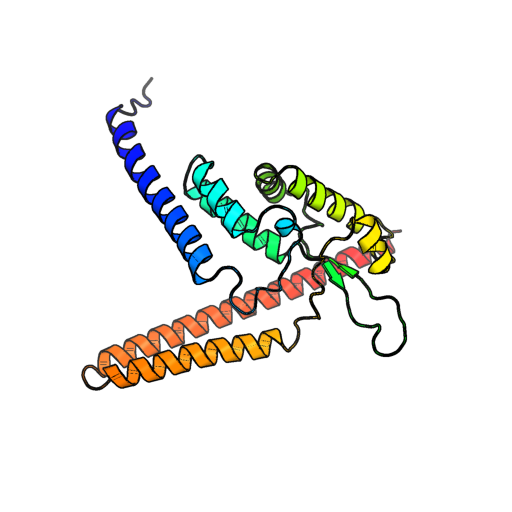30.676 -4.887 -16.332 1.00 48.44 96 ARG A C 1
ATOM 728 O O . ARG A 1 96 ? 31.517 -5.539 -16.940 1.00 48.44 96 ARG A O 1
ATOM 735 N N . GLY A 1 97 ? 29.878 -4.014 -16.952 1.00 49.44 97 GLY A N 1
ATOM 736 C CA . GLY A 1 97 ? 29.953 -3.873 -18.414 1.00 49.44 97 GLY A CA 1
ATOM 737 C C . GLY A 1 97 ? 29.041 -2.856 -19.095 1.00 49.44 97 GLY A C 1
ATOM 738 O O . GLY A 1 97 ? 28.833 -2.982 -20.294 1.00 49.44 97 GLY A O 1
ATOM 739 N N . GLY A 1 98 ? 28.476 -1.873 -18.383 1.00 53.03 98 GLY A N 1
ATOM 740 C CA . GLY A 1 98 ? 27.771 -0.759 -19.039 1.00 53.03 98 GLY A CA 1
ATOM 741 C C . GLY A 1 98 ? 26.455 -1.117 -19.745 1.00 53.03 98 GLY A C 1
ATOM 742 O O . GLY A 1 98 ? 25.968 -0.318 -20.538 1.00 53.03 98 GLY A O 1
ATOM 743 N N . GLY A 1 99 ? 25.871 -2.285 -19.466 1.00 57.41 99 GLY A N 1
ATOM 744 C CA . GLY A 1 99 ? 24.539 -2.637 -19.957 1.00 57.41 99 GLY A CA 1
ATOM 745 C C . GLY A 1 99 ? 23.444 -1.781 -19.315 1.00 57.41 99 GLY A C 1
ATOM 746 O O . GLY A 1 99 ? 23.547 -1.403 -18.142 1.00 57.41 99 GLY A O 1
ATOM 747 N N . ASP A 1 100 ? 22.389 -1.494 -20.078 1.00 60.78 100 ASP A N 1
ATOM 748 C CA . ASP A 1 100 ? 21.206 -0.799 -19.576 1.00 60.78 100 ASP A CA 1
ATOM 749 C C . ASP A 1 100 ? 20.568 -1.589 -18.425 1.00 60.78 100 ASP A C 1
ATOM 751 O O . ASP A 1 100 ? 20.370 -2.802 -18.490 1.00 60.78 100 ASP A O 1
ATOM 755 N N . ALA A 1 101 ? 20.269 -0.893 -17.329 1.00 61.12 101 ALA A N 1
ATOM 756 C CA . ALA A 1 101 ? 19.647 -1.511 -16.172 1.00 61.12 101 ALA A CA 1
ATOM 757 C C . ALA A 1 101 ? 18.184 -1.855 -16.487 1.00 61.12 101 ALA A C 1
ATOM 759 O O . ALA A 1 101 ? 17.370 -0.950 -16.687 1.00 61.12 101 ALA A O 1
ATOM 760 N N . GLU A 1 102 ? 17.858 -3.148 -16.498 1.00 64.81 102 GLU A N 1
ATOM 761 C CA . GLU A 1 102 ? 16.484 -3.622 -16.665 1.00 64.81 102 GLU A CA 1
ATOM 762 C C . GLU A 1 102 ? 15.610 -3.194 -15.484 1.00 64.81 102 GLU A C 1
ATOM 764 O O . GLU A 1 102 ? 16.030 -3.229 -14.316 1.00 64.81 102 GLU A O 1
ATOM 769 N N . VAL A 1 103 ? 14.378 -2.793 -15.801 1.00 68.44 103 VAL A N 1
ATOM 770 C CA . VAL A 1 103 ? 13.370 -2.418 -14.815 1.00 68.44 103 VAL A CA 1
ATOM 771 C C . VAL A 1 103 ? 12.274 -3.471 -14.772 1.00 68.44 103 VAL A C 1
ATOM 773 O O . VAL A 1 103 ? 11.618 -3.748 -15.769 1.00 68.44 103 VAL A O 1
ATOM 776 N N . TYR A 1 104 ? 12.038 -4.001 -13.582 1.00 72.25 104 TYR A N 1
ATOM 777 C CA . TYR A 1 104 ? 10.920 -4.871 -13.257 1.00 72.25 104 TYR A CA 1
ATOM 778 C C . TYR A 1 104 ? 9.910 -4.090 -12.424 1.00 72.25 104 TYR A C 1
ATOM 780 O O . TYR A 1 104 ? 10.251 -3.119 -11.748 1.00 72.25 104 TYR A O 1
ATOM 788 N N . TRP A 1 105 ? 8.664 -4.531 -12.409 1.00 81.31 105 TRP A N 1
ATOM 789 C CA . TRP A 1 105 ? 7.629 -3.948 -11.567 1.00 81.31 105 TRP A CA 1
ATOM 790 C C . TRP A 1 105 ? 6.873 -5.035 -10.823 1.00 81.31 105 TRP A C 1
ATOM 792 O O . TRP A 1 105 ? 6.833 -6.193 -11.230 1.00 81.31 105 TRP A O 1
ATOM 802 N N . GLY A 1 106 ? 6.335 -4.669 -9.668 1.00 82.50 106 GLY A N 1
ATOM 803 C CA . GLY A 1 106 ? 5.562 -5.590 -8.859 1.00 82.50 106 GLY A CA 1
ATOM 804 C C . GLY A 1 106 ? 4.134 -5.781 -9.390 1.00 82.50 106 GLY A C 1
ATOM 805 O O . GLY A 1 106 ? 3.626 -4.969 -10.167 1.00 82.50 106 GLY A O 1
ATOM 806 N N . PRO A 1 107 ? 3.449 -6.840 -8.932 1.00 85.06 107 PRO A N 1
ATOM 807 C CA . PRO A 1 107 ? 2.223 -7.361 -9.542 1.00 85.06 107 PRO A CA 1
ATOM 808 C C . PRO A 1 107 ? 0.975 -6.510 -9.280 1.00 85.06 107 PRO A C 1
ATOM 810 O O . PRO A 1 107 ? -0.135 -6.933 -9.608 1.00 85.06 107 PRO A O 1
ATOM 813 N N . LEU A 1 108 ? 1.107 -5.363 -8.605 1.00 88.50 108 LEU A N 1
ATOM 814 C CA . LEU A 1 108 ? -0.023 -4.456 -8.421 1.00 88.50 108 LEU A CA 1
ATOM 815 C C . LEU A 1 108 ? -0.404 -3.791 -9.747 1.00 88.50 108 LEU A C 1
ATOM 817 O O . LEU A 1 108 ? -1.587 -3.602 -10.010 1.00 88.50 108 LEU A O 1
ATOM 821 N N . TYR A 1 109 ? 0.581 -3.430 -10.573 1.00 85.75 109 TYR A N 1
ATOM 822 C CA . TYR A 1 109 ? 0.322 -2.650 -11.785 1.00 85.75 109 TYR A CA 1
ATOM 823 C C . TYR A 1 109 ? -0.433 -3.435 -12.862 1.00 85.75 109 TYR A C 1
ATOM 825 O O . TYR A 1 109 ? -1.187 -2.843 -13.630 1.00 85.75 109 TYR A O 1
ATOM 833 N N . ASP A 1 110 ? -0.306 -4.761 -12.851 1.00 86.62 110 ASP A N 1
ATOM 834 C CA . ASP A 1 110 ? -1.045 -5.665 -13.740 1.00 86.62 110 ASP A CA 1
ATOM 835 C C . ASP A 1 110 ? -2.513 -5.834 -13.309 1.00 86.62 110 ASP A C 1
ATOM 837 O O . ASP A 1 110 ? -3.330 -6.377 -14.042 1.00 86.62 110 ASP A O 1
ATOM 841 N N . ARG A 1 111 ? -2.853 -5.396 -12.090 1.00 88.81 111 ARG A N 1
ATOM 842 C CA . ARG A 1 111 ? -4.144 -5.635 -11.429 1.00 88.81 111 ARG A CA 1
ATOM 843 C C . ARG A 1 111 ? -4.812 -4.348 -10.965 1.00 88.81 111 ARG A C 1
ATOM 845 O O . ARG A 1 111 ? -5.695 -4.382 -10.112 1.00 88.81 111 ARG A O 1
ATOM 852 N N . LEU A 1 112 ? -4.403 -3.200 -11.508 1.00 89.12 112 LEU A N 1
ATOM 853 C CA . LEU A 1 112 ? -4.973 -1.908 -11.119 1.00 89.12 112 LEU A CA 1
ATOM 854 C C . LEU A 1 112 ? -6.483 -1.856 -11.341 1.00 89.12 112 LEU A C 1
ATOM 856 O O . LEU A 1 112 ? -7.166 -1.171 -10.590 1.00 89.12 112 LEU A O 1
ATOM 860 N N . GLU A 1 113 ? -6.999 -2.585 -12.326 1.00 89.19 113 GLU A N 1
ATOM 861 C CA . GLU A 1 113 ? -8.425 -2.643 -12.660 1.00 89.19 113 GLU A CA 1
ATOM 862 C C . GLU A 1 113 ? -9.226 -3.617 -11.782 1.00 89.19 113 GLU A C 1
ATOM 864 O O . GLU A 1 113 ? -10.454 -3.593 -11.817 1.00 89.19 113 GLU A O 1
ATOM 869 N N . GLU A 1 114 ? -8.574 -4.445 -10.953 1.00 91.44 114 GLU A N 1
ATOM 870 C CA . GLU A 1 114 ? -9.291 -5.362 -10.064 1.00 91.44 114 GLU A CA 1
ATOM 871 C C . GLU A 1 114 ? -10.185 -4.578 -9.081 1.00 91.44 114 GLU A C 1
ATOM 873 O O . GLU A 1 114 ? -9.721 -3.605 -8.474 1.00 91.44 114 GLU A O 1
ATOM 878 N N . PRO A 1 115 ? -11.437 -5.016 -8.827 1.00 92.81 115 PRO A N 1
ATOM 879 C CA . PRO A 1 115 ? -12.377 -4.278 -7.979 1.00 92.81 115 PRO A CA 1
ATOM 880 C C . PRO A 1 115 ? -11.838 -3.957 -6.580 1.00 92.81 115 PRO A C 1
ATOM 882 O O . PRO A 1 115 ? -12.051 -2.863 -6.064 1.00 92.81 115 PRO A O 1
ATOM 885 N N . ALA A 1 116 ? -11.083 -4.881 -5.978 1.00 88.44 116 ALA A N 1
ATOM 886 C CA . ALA A 1 116 ? -10.472 -4.677 -4.665 1.00 88.44 116 ALA A CA 1
ATOM 887 C C . ALA A 1 116 ? -9.381 -3.589 -4.679 1.00 88.44 116 ALA A C 1
ATOM 889 O O . ALA A 1 116 ? -9.211 -2.863 -3.697 1.00 88.44 116 ALA A O 1
ATOM 890 N N . VAL A 1 117 ? -8.644 -3.462 -5.787 1.00 90.94 117 VAL A N 1
ATOM 891 C CA . VAL A 1 117 ? -7.635 -2.413 -5.965 1.00 90.94 117 VAL A CA 1
ATOM 892 C C . VAL A 1 117 ? -8.318 -1.084 -6.259 1.00 90.94 117 VAL A C 1
ATOM 894 O O . VAL A 1 117 ? -7.945 -0.081 -5.661 1.00 90.94 117 VAL A O 1
ATOM 897 N N . GLN A 1 118 ? -9.358 -1.068 -7.092 1.00 93.88 118 GLN A N 1
ATOM 898 C CA . GLN A 1 118 ? -10.155 0.132 -7.363 1.00 93.88 118 GLN A CA 1
ATOM 899 C C . GLN A 1 118 ? -10.820 0.688 -6.102 1.00 93.88 118 GLN A C 1
ATOM 901 O O . GLN A 1 118 ? -10.793 1.896 -5.872 1.00 93.88 118 GLN A O 1
ATOM 906 N N . GLU A 1 119 ? -11.336 -0.185 -5.238 1.00 93.69 119 GLU A N 1
ATOM 907 C CA . GLU A 1 119 ? -11.848 0.222 -3.934 1.00 93.69 119 GLU A CA 1
ATOM 908 C C . GLU A 1 119 ? -10.742 0.824 -3.062 1.00 93.69 119 GLU A C 1
ATOM 910 O O . GLU A 1 119 ? -10.919 1.902 -2.510 1.00 93.69 119 GLU A O 1
ATOM 915 N N . LEU A 1 120 ? -9.566 0.195 -2.966 1.00 93.31 120 LEU A N 1
ATOM 916 C CA . LEU A 1 120 ? -8.441 0.805 -2.250 1.00 93.31 120 LEU A CA 1
ATOM 917 C C . LEU A 1 120 ? -8.109 2.190 -2.828 1.00 93.31 120 LEU A C 1
ATOM 919 O O . LEU A 1 120 ? -7.987 3.157 -2.079 1.00 93.31 120 LEU A O 1
ATOM 923 N N . LEU A 1 121 ? -7.997 2.295 -4.155 1.00 92.75 121 LEU A N 1
ATOM 924 C CA . LEU A 1 121 ? -7.694 3.540 -4.851 1.00 92.75 121 LEU A CA 1
ATOM 925 C C . LEU A 1 121 ? -8.752 4.615 -4.596 1.00 92.75 121 LEU A C 1
ATOM 927 O O . LEU A 1 121 ? -8.383 5.789 -4.534 1.00 92.75 121 LEU A O 1
ATOM 931 N N . SER A 1 122 ? -10.028 4.256 -4.404 1.00 94.75 122 SER A N 1
ATOM 932 C CA . SER A 1 122 ? -11.102 5.210 -4.104 1.00 94.75 122 SER A CA 1
ATOM 933 C C . SER A 1 122 ? -10.873 5.956 -2.784 1.00 94.75 122 SER A C 1
ATOM 935 O O . SER A 1 122 ? -11.282 7.108 -2.663 1.00 94.75 122 SER A O 1
ATOM 937 N N . TRP A 1 123 ? -10.168 5.329 -1.837 1.00 94.81 123 TRP A N 1
ATOM 938 C CA . TRP A 1 123 ? -9.789 5.892 -0.535 1.00 94.81 123 TRP A CA 1
ATOM 939 C C . TRP A 1 123 ? -8.438 6.618 -0.538 1.00 94.81 123 TRP A C 1
ATOM 941 O O . TRP A 1 123 ? -8.044 7.224 0.465 1.00 94.81 123 TRP A O 1
ATOM 951 N N . GLU A 1 124 ? -7.711 6.564 -1.651 1.00 93.69 124 GLU A N 1
ATOM 952 C CA . GLU A 1 124 ? -6.444 7.263 -1.816 1.00 93.69 124 GLU A CA 1
ATOM 953 C C . GLU A 1 124 ? -6.606 8.732 -2.152 1.00 93.69 124 GLU A C 1
ATOM 955 O O . GLU A 1 124 ? -7.551 9.136 -2.832 1.00 93.69 124 GLU A O 1
ATOM 960 N N . GLN A 1 125 ? -5.597 9.509 -1.754 1.00 91.00 125 GLN A N 1
ATOM 961 C CA . GLN A 1 125 ? -5.461 10.886 -2.205 1.00 91.00 125 GLN A CA 1
ATOM 962 C C . GLN A 1 125 ? -5.438 10.934 -3.745 1.00 91.00 125 GLN A C 1
ATOM 964 O O . GLN A 1 125 ? -4.785 10.085 -4.371 1.00 91.00 125 GLN A O 1
ATOM 969 N N . PRO A 1 126 ? -6.094 11.930 -4.374 1.00 90.19 126 PRO A N 1
ATOM 970 C CA . PRO A 1 126 ? -6.155 12.042 -5.831 1.00 90.19 126 PRO A CA 1
ATOM 971 C C . PRO A 1 126 ? -4.774 12.008 -6.497 1.00 90.19 126 PRO A C 1
ATOM 973 O O . PRO A 1 126 ? -4.587 11.342 -7.514 1.00 90.19 126 PRO A O 1
ATOM 976 N N . SER A 1 127 ? -3.782 12.648 -5.876 1.00 85.25 127 SER A N 1
ATOM 977 C CA . SER A 1 127 ? -2.390 12.661 -6.329 1.00 85.25 127 SER A CA 1
ATOM 978 C C . SER A 1 127 ? -1.731 11.278 -6.276 1.00 85.25 127 SER A C 1
ATOM 980 O O . SER A 1 127 ? -1.066 10.888 -7.234 1.00 85.25 127 SER A O 1
ATOM 982 N N . THR A 1 128 ? -1.960 10.487 -5.219 1.00 87.12 128 THR A N 1
ATOM 983 C CA . THR A 1 128 ? -1.472 9.097 -5.136 1.00 87.12 128 THR A CA 1
ATOM 984 C C . THR A 1 128 ? -2.096 8.235 -6.222 1.00 87.12 128 THR A C 1
ATOM 986 O O . THR A 1 128 ? -1.400 7.478 -6.896 1.00 87.12 128 THR A O 1
ATOM 989 N N . ARG A 1 129 ? -3.419 8.352 -6.399 1.00 90.25 129 ARG A N 1
ATOM 990 C CA . ARG A 1 129 ? -4.159 7.599 -7.414 1.00 90.25 129 ARG A CA 1
ATOM 991 C C . ARG A 1 129 ? -3.622 7.921 -8.803 1.00 90.25 129 ARG A C 1
ATOM 993 O O . ARG A 1 129 ? -3.297 7.012 -9.560 1.00 90.25 129 ARG A O 1
ATOM 1000 N N . GLN A 1 130 ? -3.462 9.205 -9.113 1.00 87.44 130 GLN A N 1
ATOM 1001 C CA . GLN A 1 130 ? -2.913 9.654 -10.387 1.00 87.44 130 GLN A CA 1
ATOM 1002 C C . GLN A 1 130 ? -1.484 9.144 -10.606 1.00 87.44 130 GLN A C 1
ATOM 1004 O O . GLN A 1 130 ? -1.167 8.703 -11.711 1.00 87.44 130 GLN A O 1
ATOM 1009 N N . ALA A 1 131 ? -0.637 9.159 -9.572 1.00 83.69 131 ALA A N 1
ATOM 1010 C CA . ALA A 1 131 ? 0.722 8.633 -9.647 1.00 83.69 131 ALA A CA 1
ATOM 1011 C C . ALA A 1 131 ? 0.734 7.130 -9.964 1.00 83.69 131 ALA A C 1
ATOM 1013 O O . ALA A 1 131 ? 1.423 6.709 -10.890 1.00 83.69 131 ALA A O 1
ATOM 1014 N N . LEU A 1 132 ? -0.072 6.324 -9.270 1.00 86.75 132 LEU A N 1
ATOM 1015 C CA . LEU A 1 132 ? -0.166 4.881 -9.523 1.00 86.75 132 LEU A CA 1
ATOM 1016 C C . LEU A 1 132 ? -0.704 4.567 -10.911 1.00 86.75 132 LEU A C 1
ATOM 1018 O O . LEU A 1 132 ? -0.145 3.713 -11.587 1.00 86.75 132 LEU A O 1
ATOM 1022 N N . LEU A 1 133 ? -1.750 5.268 -11.353 1.00 87.81 133 LEU A N 1
ATOM 1023 C CA . LEU A 1 133 ? -2.317 5.092 -12.691 1.00 87.81 133 LEU A CA 1
ATOM 1024 C C . LEU A 1 133 ? -1.346 5.558 -13.782 1.00 87.81 133 LEU A C 1
ATOM 1026 O O . LEU A 1 133 ? -1.307 4.982 -14.866 1.00 87.81 133 LEU A O 1
ATOM 1030 N N . ARG A 1 134 ? -0.539 6.597 -13.526 1.00 85.69 134 ARG A N 1
ATOM 1031 C CA . ARG A 1 134 ? 0.548 6.996 -14.431 1.00 85.69 134 ARG A CA 1
ATOM 1032 C C . ARG A 1 134 ? 1.596 5.890 -14.524 1.00 85.69 134 ARG A C 1
ATOM 1034 O O . ARG A 1 134 ? 1.953 5.526 -15.636 1.00 85.69 134 ARG A O 1
ATOM 1041 N N . VAL A 1 135 ? 2.055 5.349 -13.393 1.00 83.12 135 VAL A N 1
ATOM 1042 C CA . VAL A 1 135 ? 3.019 4.237 -13.392 1.00 83.12 135 VAL A CA 1
ATOM 1043 C C . VAL A 1 135 ? 2.427 3.021 -14.103 1.00 83.12 135 VAL A C 1
ATOM 1045 O O . VAL A 1 135 ? 3.079 2.492 -14.992 1.00 83.12 135 VAL A O 1
ATOM 1048 N N . GLY A 1 136 ? 1.182 2.652 -13.790 1.00 86.00 136 GLY A N 1
ATOM 1049 C CA . GLY A 1 136 ? 0.427 1.574 -14.432 1.00 86.00 136 GLY A CA 1
ATOM 1050 C C . GLY A 1 136 ? 0.402 1.684 -15.951 1.00 86.00 136 GLY A C 1
ATOM 1051 O O . GLY A 1 136 ? 0.826 0.766 -16.640 1.00 86.00 136 GLY A O 1
ATOM 1052 N N . ARG A 1 137 ? 0.006 2.848 -16.479 1.00 85.94 137 ARG A N 1
ATOM 1053 C CA . ARG A 1 137 ? -0.006 3.101 -17.929 1.00 85.94 137 ARG A CA 1
ATOM 1054 C C . ARG A 1 137 ? 1.373 2.985 -18.565 1.00 85.94 137 ARG A C 1
ATOM 1056 O O . ARG A 1 137 ? 1.492 2.489 -19.678 1.00 85.94 137 ARG A O 1
ATOM 1063 N N . VAL A 1 138 ? 2.410 3.458 -17.874 1.00 83.81 138 VAL A N 1
ATOM 1064 C CA . VAL A 1 138 ? 3.779 3.360 -18.382 1.00 83.81 138 VAL A CA 1
ATOM 1065 C C . VAL A 1 138 ? 4.244 1.910 -18.406 1.00 83.81 138 VAL A C 1
ATOM 1067 O O . VAL A 1 138 ? 4.824 1.517 -19.405 1.00 83.81 138 VAL A O 1
ATOM 1070 N N . VAL A 1 139 ? 3.984 1.111 -17.365 1.00 82.25 139 VAL A N 1
ATOM 1071 C CA . VAL A 1 139 ? 4.442 -0.291 -17.319 1.00 82.25 139 VAL A CA 1
ATOM 1072 C C . VAL A 1 139 ? 3.630 -1.230 -18.211 1.00 82.25 139 VAL A C 1
ATOM 1074 O O . VAL A 1 139 ? 4.175 -2.205 -18.711 1.00 82.25 139 VAL A O 1
ATOM 1077 N N . GLN A 1 140 ? 2.359 -0.916 -18.470 1.00 82.44 140 GLN A N 1
ATOM 1078 C CA . GLN A 1 140 ? 1.527 -1.646 -19.432 1.00 82.44 140 GLN A CA 1
ATOM 1079 C C . GLN A 1 140 ? 1.888 -1.327 -20.892 1.00 82.44 140 GLN A C 1
ATOM 1081 O O . GLN A 1 140 ? 1.419 -2.002 -21.804 1.00 82.44 140 GLN A O 1
ATOM 1086 N N . HIS A 1 141 ? 2.713 -0.305 -21.144 1.00 80.81 141 HIS A N 1
ATOM 1087 C CA . HIS A 1 141 ? 3.125 0.029 -22.500 1.00 80.81 141 HIS A CA 1
ATOM 1088 C C . HIS A 1 141 ? 4.032 -1.079 -23.071 1.00 80.81 141 HIS A C 1
ATOM 1090 O O . HIS A 1 141 ? 5.004 -1.458 -22.413 1.00 80.81 141 H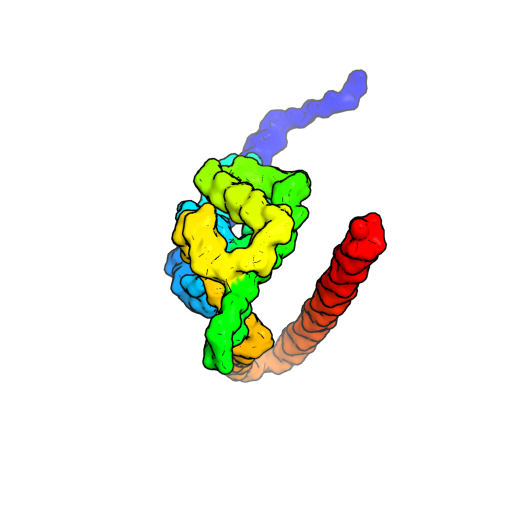IS A O 1
ATOM 1096 N N . PRO A 1 142 ? 3.825 -1.544 -24.319 1.00 75.31 142 PRO A N 1
ATOM 1097 C CA . PRO A 1 142 ? 4.604 -2.644 -24.892 1.00 75.31 142 PRO A CA 1
ATOM 1098 C C . PRO A 1 142 ? 6.112 -2.405 -24.884 1.00 75.31 142 PRO A C 1
ATOM 1100 O O . PRO A 1 142 ? 6.881 -3.343 -24.790 1.00 75.31 142 PRO A O 1
ATOM 1103 N N . GLN A 1 143 ? 6.562 -1.151 -24.948 1.00 76.31 143 GLN A N 1
ATOM 1104 C CA . GLN A 1 143 ? 7.989 -0.800 -24.942 1.00 76.31 143 GLN A CA 1
ATOM 1105 C C . GLN A 1 143 ? 8.572 -0.563 -23.538 1.00 76.31 143 GLN A C 1
ATOM 1107 O O . GLN A 1 143 ? 9.759 -0.269 -23.419 1.00 76.31 143 GLN A O 1
ATOM 1112 N N . ALA A 1 144 ? 7.772 -0.674 -22.472 1.00 73.56 144 ALA A N 1
ATOM 1113 C CA . ALA A 1 144 ? 8.184 -0.326 -21.111 1.00 73.56 144 ALA A CA 1
ATOM 1114 C C . ALA A 1 144 ? 9.390 -1.134 -20.620 1.00 73.56 144 ALA A C 1
ATOM 1116 O O . ALA A 1 144 ? 10.272 -0.586 -19.963 1.00 73.56 144 ALA A O 1
ATOM 1117 N N . HIS A 1 145 ? 9.462 -2.411 -21.004 1.00 70.00 145 HIS A N 1
ATOM 1118 C CA . HIS A 1 145 ? 10.566 -3.315 -20.675 1.00 70.00 145 HIS A CA 1
ATOM 1119 C C . HIS A 1 145 ? 11.898 -2.923 -21.337 1.00 70.00 145 HIS A C 1
ATOM 1121 O O . HIS A 1 145 ? 12.950 -3.391 -20.916 1.00 70.00 145 HIS A O 1
ATOM 1127 N N . ARG A 1 146 ? 11.868 -2.059 -22.363 1.00 72.06 146 ARG A N 1
ATOM 1128 C CA . ARG A 1 146 ? 13.057 -1.571 -23.085 1.00 72.06 146 ARG A CA 1
ATOM 1129 C C . ARG A 1 146 ? 13.552 -0.222 -22.576 1.00 72.06 146 ARG A C 1
ATOM 1131 O O . ARG A 1 146 ? 14.566 0.276 -23.054 1.00 72.06 146 ARG A O 1
ATOM 1138 N N . LEU A 1 147 ? 12.821 0.411 -21.659 1.00 71.50 147 LEU A N 1
ATOM 1139 C CA . LEU A 1 147 ? 13.201 1.712 -21.130 1.00 71.50 147 LEU A CA 1
ATOM 1140 C C . LEU A 1 147 ? 14.305 1.549 -20.089 1.00 71.50 147 LEU A C 1
ATOM 1142 O O . LEU A 1 147 ? 14.143 0.838 -19.099 1.00 71.50 147 LEU A O 1
ATOM 1146 N N . SER A 1 148 ? 15.397 2.294 -20.258 1.00 73.12 148 SER A N 1
ATOM 1147 C CA . SER A 1 148 ? 16.397 2.436 -19.201 1.00 73.12 148 SER A CA 1
ATOM 1148 C C . SER A 1 148 ? 15.772 3.058 -17.947 1.00 73.12 148 SER A C 1
ATOM 1150 O O . SER A 1 148 ? 14.851 3.884 -18.014 1.00 73.12 148 SER A O 1
ATOM 1152 N N . SER A 1 149 ? 16.341 2.751 -16.781 1.00 67.62 149 SER A N 1
ATOM 1153 C CA . SER A 1 149 ? 15.935 3.352 -15.501 1.00 67.62 149 SER A CA 1
ATOM 1154 C C . SER A 1 149 ? 15.899 4.890 -15.537 1.00 67.62 149 SER A C 1
ATOM 1156 O O . SER A 1 149 ? 15.012 5.508 -14.942 1.00 67.62 149 SER A O 1
ATOM 1158 N N . LYS A 1 150 ? 16.809 5.527 -16.292 1.00 70.00 150 LYS A N 1
ATOM 1159 C CA . LYS A 1 150 ? 16.839 6.984 -16.503 1.00 70.00 150 LYS A CA 1
ATOM 1160 C C . LYS A 1 150 ? 15.647 7.481 -17.325 1.00 70.00 150 LYS A C 1
ATOM 1162 O O . LYS A 1 150 ? 15.066 8.505 -16.968 1.00 70.00 150 LYS A O 1
ATOM 1167 N N . GLN A 1 151 ? 15.291 6.802 -18.417 1.00 75.56 151 GLN A N 1
ATOM 1168 C CA . GLN A 1 151 ? 14.134 7.168 -19.249 1.00 75.56 151 GLN A CA 1
ATOM 1169 C C . GLN A 1 151 ? 12.832 6.998 -18.467 1.00 75.56 151 GLN A C 1
ATOM 1171 O O . GLN A 1 151 ? 11.999 7.906 -18.446 1.00 75.56 151 GLN A O 1
ATOM 1176 N N . LEU A 1 152 ? 12.705 5.887 -17.742 1.00 72.69 152 LEU A N 1
ATOM 1177 C CA . LEU A 1 152 ? 11.551 5.625 -16.893 1.00 72.69 152 LEU A CA 1
ATOM 1178 C C . LEU A 1 152 ? 11.431 6.664 -15.766 1.00 72.69 152 LEU A C 1
ATOM 1180 O O . LEU A 1 152 ? 10.351 7.195 -15.520 1.00 72.69 152 LEU A O 1
ATOM 1184 N N . GLY A 1 153 ? 12.548 7.034 -15.133 1.00 68.75 153 GLY A N 1
ATOM 1185 C CA . GLY A 1 153 ? 12.589 8.089 -14.119 1.00 68.75 153 GLY A CA 1
ATOM 1186 C C . GLY A 1 153 ? 12.145 9.461 -14.641 1.00 68.75 153 GLY A C 1
ATOM 1187 O O . GLY A 1 153 ? 11.483 10.201 -13.913 1.00 68.75 153 GLY A O 1
ATOM 1188 N N . ARG A 1 154 ? 12.441 9.798 -15.904 1.00 72.94 154 ARG A N 1
ATOM 1189 C CA . ARG A 1 154 ? 11.932 11.030 -16.537 1.00 72.94 154 ARG A CA 1
ATOM 1190 C C . ARG A 1 154 ? 10.433 10.949 -16.812 1.00 72.94 154 ARG A C 1
ATOM 1192 O O . ARG A 1 154 ? 9.712 11.874 -16.452 1.00 72.94 154 ARG A O 1
ATOM 1199 N N . LEU A 1 155 ? 9.962 9.843 -17.389 1.00 72.25 155 LEU A N 1
ATOM 1200 C CA . LEU A 1 155 ? 8.546 9.639 -17.727 1.00 72.25 155 LEU A CA 1
ATOM 1201 C C . LEU A 1 155 ? 7.640 9.643 -16.495 1.00 72.25 155 LEU A C 1
ATOM 1203 O O . LEU A 1 155 ? 6.538 10.189 -16.514 1.00 72.25 155 LEU A O 1
ATOM 1207 N N . LEU A 1 156 ? 8.117 9.056 -15.402 1.00 70.00 156 LEU A N 1
ATOM 1208 C CA . LEU A 1 156 ? 7.369 8.989 -14.156 1.00 70.00 156 LEU A CA 1
ATOM 1209 C C . LEU A 1 156 ? 7.493 10.270 -13.312 1.00 70.00 156 LEU A C 1
ATOM 1211 O O . LEU A 1 156 ? 6.777 10.399 -12.322 1.00 70.00 156 LEU A O 1
ATOM 1215 N N . GLY A 1 157 ? 8.332 11.229 -13.725 1.00 59.59 157 GLY A N 1
ATOM 1216 C CA . GLY A 1 157 ? 8.569 12.487 -13.019 1.00 59.59 157 GLY A CA 1
ATOM 1217 C C . GLY A 1 157 ? 9.346 12.259 -11.729 1.00 59.59 157 GLY A C 1
ATOM 1218 O O . GLY A 1 157 ? 8.744 12.207 -10.664 1.00 59.59 157 GLY A O 1
ATOM 1219 N N . ALA A 1 158 ? 10.665 12.061 -11.851 1.00 47.19 158 ALA A N 1
ATOM 1220 C CA . ALA A 1 158 ? 11.620 11.809 -10.767 1.00 47.19 158 ALA A CA 1
ATOM 1221 C C . ALA A 1 158 ? 10.991 11.139 -9.535 1.00 47.19 158 ALA A C 1
ATOM 1223 O O . ALA A 1 158 ? 11.029 11.698 -8.431 1.00 47.19 158 ALA A O 1
ATOM 1224 N N . PRO A 1 159 ? 10.387 9.948 -9.672 1.00 45.12 159 PRO A N 1
ATOM 1225 C CA . PRO A 1 159 ? 9.931 9.283 -8.483 1.00 45.12 159 PRO A CA 1
ATOM 1226 C C . PRO A 1 159 ? 11.198 8.881 -7.738 1.00 45.12 159 PRO A C 1
ATOM 1228 O O . PRO A 1 159 ? 12.168 8.400 -8.333 1.00 45.12 159 PRO A O 1
ATOM 1231 N N . ARG A 1 160 ? 11.195 9.040 -6.415 1.00 45.56 160 ARG A N 1
ATOM 1232 C CA . ARG A 1 160 ? 12.084 8.275 -5.535 1.00 45.56 160 ARG A CA 1
ATOM 1233 C C . ARG A 1 160 ? 11.657 6.808 -5.616 1.00 45.56 160 ARG A C 1
ATOM 1235 O O . ARG A 1 160 ? 11.137 6.243 -4.660 1.00 45.56 160 ARG A O 1
ATOM 1242 N N . VAL A 1 161 ? 11.780 6.236 -6.811 1.00 44.16 161 VAL A N 1
ATOM 1243 C CA . VAL A 1 161 ? 11.526 4.846 -7.109 1.00 44.16 161 VAL A CA 1
ATOM 1244 C C . VAL A 1 161 ? 12.514 4.072 -6.272 1.00 44.16 161 VAL A C 1
ATOM 1246 O O . VAL A 1 161 ? 13.715 4.343 -6.280 1.00 44.16 161 VAL A O 1
ATOM 1249 N N . MET A 1 162 ? 11.988 3.133 -5.508 1.00 46.56 162 MET A N 1
ATOM 1250 C CA . MET A 1 162 ? 12.797 2.207 -4.754 1.00 46.56 162 MET A CA 1
ATOM 1251 C C . MET A 1 162 ? 13.795 1.508 -5.681 1.00 46.56 162 MET A C 1
ATOM 1253 O O . MET A 1 162 ? 13.426 0.659 -6.480 1.00 46.56 162 MET A O 1
ATOM 1257 N N . LEU A 1 163 ? 15.082 1.794 -5.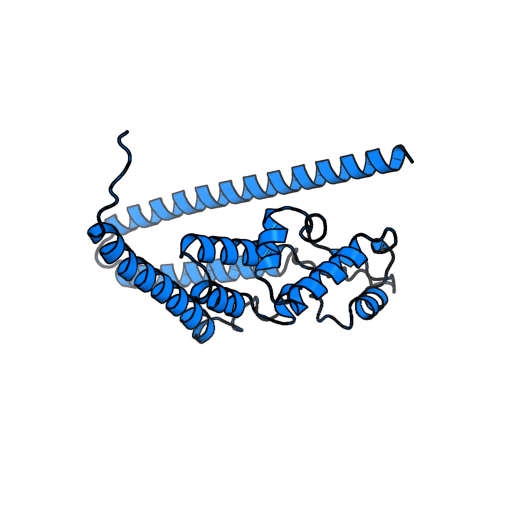529 1.00 47.16 163 LEU A N 1
ATOM 1258 C CA . LEU A 1 163 ? 16.110 0.853 -5.949 1.00 47.16 163 LEU A CA 1
ATOM 1259 C C . LEU A 1 163 ? 16.146 -0.234 -4.880 1.00 47.16 163 LEU A C 1
ATOM 1261 O O . LEU A 1 163 ? 16.860 -0.139 -3.879 1.00 47.16 163 LEU A O 1
ATOM 1265 N N . ARG A 1 164 ? 15.292 -1.247 -5.024 1.00 44.31 164 ARG A N 1
ATOM 1266 C CA . ARG A 1 164 ? 15.445 -2.461 -4.231 1.00 44.31 164 ARG A CA 1
ATOM 1267 C C . ARG A 1 164 ? 16.567 -3.262 -4.875 1.00 44.31 164 ARG A C 1
ATOM 1269 O O . ARG A 1 164 ? 16.286 -4.096 -5.728 1.00 44.31 164 ARG A O 1
ATOM 1276 N N . ALA A 1 165 ? 17.810 -3.010 -4.454 1.00 43.66 165 ALA A N 1
ATOM 1277 C CA . ALA A 1 165 ? 18.915 -3.936 -4.693 1.00 43.66 165 ALA A CA 1
ATOM 1278 C C . ALA A 1 165 ? 18.395 -5.337 -4.351 1.00 43.66 165 ALA A C 1
ATOM 1280 O O . ALA A 1 165 ? 17.838 -5.526 -3.259 1.00 43.66 165 ALA A O 1
ATOM 1281 N N . GLY A 1 166 ? 18.438 -6.251 -5.325 1.00 42.06 166 GLY A N 1
ATOM 1282 C CA . GLY A 1 166 ? 17.779 -7.552 -5.258 1.00 42.06 166 GLY A CA 1
ATOM 1283 C C . GLY A 1 166 ? 17.962 -8.163 -3.874 1.00 42.06 166 GLY A C 1
ATOM 1284 O O . GLY A 1 166 ? 19.072 -8.465 -3.447 1.00 42.06 166 GLY A O 1
ATOM 1285 N N . THR A 1 167 ? 16.873 -8.287 -3.111 1.00 45.16 167 THR A N 1
ATOM 1286 C CA . THR A 1 167 ? 16.936 -8.649 -1.685 1.00 45.16 167 THR A CA 1
ATOM 1287 C C . THR A 1 167 ? 17.286 -10.119 -1.432 1.00 45.16 167 THR A C 1
ATOM 1289 O O . THR A 1 167 ? 16.976 -10.622 -0.349 1.00 45.16 167 THR A O 1
ATOM 1292 N N . GLY A 1 168 ? 17.918 -10.794 -2.396 1.00 44.81 168 GLY A N 1
ATOM 1293 C CA . GLY A 1 168 ? 18.170 -12.232 -2.384 1.00 44.81 168 GLY A CA 1
ATOM 1294 C C . GLY A 1 168 ? 18.916 -12.700 -1.139 1.00 44.81 168 GLY A C 1
ATOM 1295 O O . GLY A 1 168 ? 18.535 -13.711 -0.560 1.00 44.81 168 GLY A O 1
ATOM 1296 N N . ASP A 1 169 ? 19.891 -11.925 -0.649 1.00 46.72 169 ASP A N 1
ATOM 1297 C CA . ASP A 1 169 ? 20.800 -12.447 0.381 1.00 46.72 169 ASP A CA 1
ATOM 1298 C C . ASP A 1 169 ? 20.911 -11.572 1.643 1.00 46.72 169 ASP A C 1
ATOM 1300 O O . ASP A 1 169 ? 20.739 -12.040 2.775 1.00 46.72 169 ASP A O 1
ATOM 1304 N N . ALA A 1 170 ? 21.082 -10.255 1.488 1.00 48.31 170 ALA A N 1
ATOM 1305 C CA . ALA A 1 170 ? 21.303 -9.361 2.629 1.00 48.31 170 ALA A CA 1
ATOM 1306 C C . ALA A 1 170 ? 20.070 -9.223 3.545 1.00 48.31 170 ALA A C 1
ATOM 1308 O O . ALA A 1 170 ? 20.200 -9.128 4.766 1.00 48.31 170 ALA A O 1
ATOM 1309 N N . SER A 1 171 ? 18.854 -9.251 2.984 1.00 53.38 171 SER A N 1
ATOM 1310 C CA . SER A 1 171 ? 17.615 -9.131 3.771 1.00 53.38 171 SER A CA 1
ATOM 1311 C C . SER A 1 171 ? 17.287 -10.408 4.555 1.00 53.38 171 SER A C 1
ATOM 1313 O O . SER A 1 171 ? 16.734 -10.334 5.655 1.00 53.38 171 SER A O 1
ATOM 1315 N N . ARG A 1 172 ? 17.687 -11.570 4.019 1.00 57.47 172 ARG A N 1
ATOM 1316 C CA . ARG A 1 172 ? 17.507 -12.887 4.635 1.00 57.47 172 ARG A CA 1
ATOM 1317 C C . ARG A 1 172 ? 18.455 -13.059 5.819 1.00 57.47 172 ARG A C 1
ATOM 1319 O O . ARG A 1 172 ? 17.987 -13.357 6.915 1.00 57.47 172 ARG A O 1
ATOM 1326 N N . ARG A 1 173 ? 19.747 -12.749 5.644 1.00 62.47 173 ARG A N 1
ATOM 1327 C CA . ARG A 1 173 ? 20.741 -12.758 6.737 1.00 62.47 173 ARG A CA 1
ATOM 1328 C C . ARG A 1 173 ? 20.359 -11.814 7.875 1.00 62.47 173 ARG A C 1
ATOM 1330 O O . ARG A 1 173 ? 20.488 -12.166 9.044 1.00 62.47 173 ARG A O 1
ATOM 1337 N N . ARG A 1 174 ? 19.809 -10.641 7.550 1.00 62.09 174 ARG A N 1
ATOM 1338 C CA . ARG A 1 174 ? 19.413 -9.653 8.563 1.00 62.09 174 ARG A CA 1
ATOM 1339 C C . ARG A 1 174 ? 18.117 -10.006 9.290 1.00 62.09 174 ARG A C 1
ATOM 1341 O O . ARG A 1 174 ? 18.022 -9.758 10.487 1.00 62.09 174 ARG A O 1
ATOM 1348 N N . ARG A 1 175 ? 17.134 -10.617 8.610 1.00 68.56 175 ARG A N 1
ATOM 1349 C CA . ARG A 1 175 ? 15.953 -11.192 9.285 1.00 68.56 175 ARG A CA 1
ATOM 1350 C C . ARG A 1 175 ? 16.366 -12.290 10.250 1.00 68.56 175 ARG A C 1
ATOM 1352 O O . ARG A 1 175 ? 15.912 -12.253 11.385 1.00 68.56 175 ARG A O 1
ATOM 1359 N N . LEU A 1 176 ? 17.263 -13.182 9.820 1.00 72.00 176 LEU A N 1
ATOM 1360 C CA . LEU A 1 176 ? 17.817 -14.234 10.671 1.00 72.00 176 LEU A CA 1
ATOM 1361 C C . LEU A 1 176 ? 18.522 -13.648 11.902 1.00 72.00 176 LEU A C 1
ATOM 1363 O O . LEU A 1 176 ? 18.277 -14.120 13.008 1.00 72.00 176 LEU A O 1
ATOM 1367 N N . GLN A 1 177 ? 19.297 -12.568 11.742 1.00 74.50 177 GLN A N 1
ATOM 1368 C CA . GLN A 1 177 ? 19.907 -11.851 12.869 1.00 74.50 177 GLN A CA 1
ATOM 1369 C C . GLN A 1 177 ? 18.877 -11.235 13.822 1.00 74.50 177 GLN A C 1
ATOM 1371 O O . GLN A 1 177 ? 19.023 -11.382 15.028 1.00 74.50 177 GLN A O 1
ATOM 1376 N N . ILE A 1 178 ? 17.831 -10.569 13.323 1.00 74.25 178 ILE A N 1
ATOM 1377 C CA . ILE A 1 178 ? 16.798 -9.971 14.189 1.00 74.25 178 ILE A CA 1
ATOM 1378 C C . ILE A 1 178 ? 16.037 -11.059 14.948 1.00 74.25 178 ILE A C 1
ATOM 1380 O O . ILE A 1 178 ? 15.828 -10.926 16.151 1.00 74.25 178 ILE A O 1
ATOM 1384 N N . THR A 1 179 ? 15.662 -12.153 14.278 1.00 74.94 179 THR A N 1
ATOM 1385 C CA . THR A 1 179 ? 15.052 -13.295 14.967 1.00 74.94 179 THR A CA 1
ATOM 1386 C C . THR A 1 179 ? 16.000 -13.877 16.004 1.00 74.94 179 THR A C 1
ATOM 1388 O O . THR A 1 179 ? 15.561 -14.120 17.119 1.00 74.94 179 THR A O 1
ATOM 1391 N N . ALA A 1 180 ? 17.291 -14.029 15.691 1.00 77.19 180 ALA A N 1
ATOM 1392 C CA . ALA A 1 180 ? 18.280 -14.512 16.649 1.00 77.19 180 ALA A CA 1
ATOM 1393 C C . ALA A 1 180 ? 18.379 -13.590 17.874 1.00 77.19 180 ALA A C 1
ATOM 1395 O O . ALA A 1 180 ? 18.334 -14.082 18.989 1.00 77.19 180 ALA A O 1
ATOM 1396 N N . TRP A 1 181 ? 18.403 -12.267 17.691 1.00 85.44 181 TRP A N 1
ATOM 1397 C CA . TRP A 1 181 ? 18.414 -11.300 18.795 1.00 85.44 181 TRP A CA 1
ATOM 1398 C C . TRP A 1 181 ? 17.168 -11.375 19.682 1.00 85.44 181 TRP A C 1
ATOM 1400 O O . TRP A 1 181 ? 17.291 -11.338 20.904 1.00 85.44 181 TRP A O 1
ATOM 1410 N N . ILE A 1 182 ? 15.977 -11.500 19.086 1.00 83.81 182 ILE A N 1
ATOM 1411 C CA . ILE A 1 182 ? 14.721 -11.664 19.837 1.00 83.81 182 ILE A CA 1
ATOM 1412 C C . ILE A 1 182 ? 14.758 -12.964 20.644 1.00 83.81 182 ILE A C 1
ATOM 1414 O O . ILE A 1 182 ? 14.424 -12.954 21.827 1.00 83.81 182 ILE A O 1
ATOM 1418 N N . TRP A 1 183 ? 15.208 -14.059 20.026 1.00 79.25 183 TRP A N 1
ATOM 1419 C CA . TRP A 1 183 ? 15.382 -15.337 20.711 1.00 79.25 183 TRP A CA 1
ATOM 1420 C C . TRP A 1 183 ? 16.395 -15.236 21.851 1.00 79.25 183 TRP A C 1
ATOM 1422 O O . TRP A 1 183 ? 16.098 -15.715 22.937 1.00 79.25 183 TRP A O 1
ATOM 1432 N N . SER A 1 184 ? 17.532 -14.563 21.653 1.00 78.56 184 SER A N 1
ATOM 1433 C CA . SER A 1 184 ? 18.556 -14.374 22.687 1.00 78.56 184 SER A CA 1
ATOM 1434 C C . SER A 1 184 ? 18.060 -13.536 23.866 1.00 78.56 184 SER A C 1
ATOM 1436 O O . SER A 1 184 ? 18.284 -13.914 25.012 1.00 78.56 184 SER A O 1
ATOM 1438 N N . LEU A 1 185 ? 17.362 -12.423 23.611 1.00 79.31 185 LEU A N 1
ATOM 1439 C CA . LEU A 1 185 ? 16.779 -11.583 24.667 1.00 79.31 185 LEU A CA 1
ATOM 1440 C C . LEU A 1 185 ? 15.694 -12.326 25.448 1.00 79.31 185 LEU A C 1
ATOM 1442 O O . LEU A 1 185 ? 15.614 -12.192 26.667 1.00 79.31 185 LEU A O 1
ATOM 1446 N N . TRP A 1 186 ? 14.886 -13.134 24.760 1.00 79.62 186 TRP A N 1
ATOM 1447 C CA . TRP A 1 186 ? 13.896 -13.980 25.411 1.00 79.62 186 TRP A CA 1
ATOM 1448 C C . TRP A 1 186 ? 14.558 -15.076 26.246 1.00 79.62 186 TRP A C 1
ATOM 1450 O O . TRP A 1 186 ? 14.158 -15.269 27.386 1.00 79.62 186 TRP A O 1
ATOM 1460 N N . LEU A 1 187 ? 15.614 -15.723 25.736 1.00 79.75 187 LEU A N 1
ATOM 1461 C CA . LEU A 1 187 ? 16.390 -16.722 26.478 1.00 79.75 187 LEU A CA 1
ATOM 1462 C C . LEU A 1 187 ? 17.005 -16.120 27.750 1.00 79.75 187 LEU A C 1
ATOM 1464 O O . LEU A 1 187 ? 16.847 -16.681 28.830 1.00 79.75 187 LEU A O 1
ATOM 1468 N N . LEU A 1 188 ? 17.612 -14.936 27.649 1.00 74.81 188 LEU A N 1
ATOM 1469 C CA . LEU A 1 188 ? 18.160 -14.198 28.793 1.00 74.81 188 LEU A CA 1
ATOM 1470 C C . LEU A 1 188 ? 17.075 -13.805 29.809 1.00 74.81 188 LEU A C 1
ATOM 1472 O O . LEU A 1 188 ? 17.247 -14.036 31.004 1.00 74.81 188 LEU A O 1
ATOM 1476 N N . GLY A 1 189 ? 15.935 -13.276 29.349 1.00 72.19 189 GLY A N 1
ATOM 1477 C CA . GLY A 1 189 ? 14.798 -12.950 30.218 1.00 72.19 189 GLY A CA 1
ATOM 1478 C C . GLY A 1 189 ? 14.161 -14.185 30.863 1.00 72.19 189 GLY A C 1
ATOM 1479 O O . GLY A 1 189 ? 13.751 -14.143 32.019 1.00 72.19 189 GLY A O 1
ATOM 1480 N N . SER A 1 190 ? 14.131 -15.309 30.144 1.00 62.59 190 SER A N 1
ATOM 1481 C CA . SER A 1 190 ? 13.622 -16.586 30.644 1.00 62.59 190 SER A CA 1
ATOM 1482 C C . SER A 1 190 ? 14.542 -17.225 31.679 1.00 62.59 190 SER A C 1
ATOM 1484 O O . SER A 1 190 ? 14.050 -17.725 32.683 1.00 62.59 190 SER A O 1
ATOM 1486 N N . MET A 1 191 ? 15.866 -17.141 31.503 1.00 65.88 191 MET A N 1
ATOM 1487 C CA . MET A 1 191 ? 16.843 -17.641 32.477 1.00 65.88 191 MET A CA 1
ATOM 1488 C C . MET A 1 191 ? 16.749 -16.888 33.810 1.00 65.88 191 MET A C 1
ATOM 1490 O O . MET A 1 191 ? 16.858 -17.509 34.862 1.00 65.88 191 MET A O 1
ATOM 1494 N N . ALA A 1 192 ? 16.462 -15.581 33.781 1.00 63.81 192 ALA A N 1
ATOM 1495 C CA . ALA A 1 192 ? 16.254 -14.777 34.988 1.00 63.81 192 ALA A CA 1
ATOM 1496 C C . ALA A 1 192 ? 14.978 -15.158 35.773 1.00 63.81 192 ALA A C 1
ATOM 1498 O O . ALA A 1 192 ? 14.906 -14.924 36.976 1.00 63.81 192 ALA A O 1
ATOM 1499 N N . LEU A 1 193 ? 13.989 -15.770 35.109 1.00 58.62 193 LEU A N 1
ATOM 1500 C CA . LEU A 1 193 ? 12.716 -16.223 35.692 1.00 58.62 193 LEU A CA 1
ATOM 1501 C C . LEU A 1 193 ? 12.673 -17.745 35.950 1.00 58.62 193 LEU A C 1
ATOM 1503 O O . LEU A 1 193 ? 11.718 -18.255 36.539 1.00 58.62 193 LEU A O 1
ATOM 1507 N N . ALA A 1 194 ? 13.688 -18.491 35.502 1.00 52.25 194 ALA A N 1
ATOM 1508 C CA . ALA A 1 194 ? 13.733 -19.954 35.537 1.00 52.25 194 ALA A CA 1
ATOM 1509 C C . ALA A 1 194 ? 14.052 -20.545 36.920 1.00 52.25 194 ALA A C 1
ATOM 1511 O O . ALA A 1 194 ? 13.994 -21.761 37.087 1.00 52.25 194 ALA A O 1
ATOM 1512 N N . THR A 1 195 ? 14.338 -19.723 37.929 1.00 58.12 195 THR A N 1
ATOM 1513 C CA . THR A 1 195 ? 14.646 -20.213 39.279 1.00 58.12 195 THR A CA 1
ATOM 1514 C C . THR A 1 195 ? 13.425 -20.744 40.040 1.00 58.12 195 THR A C 1
ATOM 1516 O O . THR A 1 195 ? 13.619 -21.379 41.070 1.00 58.12 195 THR A O 1
ATOM 1519 N N . GLN A 1 196 ? 12.185 -20.549 39.557 1.00 60.72 196 GLN A N 1
ATOM 1520 C CA . GLN A 1 196 ? 10.982 -20.894 40.341 1.00 60.72 196 GLN A CA 1
ATOM 1521 C C . GLN A 1 196 ? 9.939 -21.827 39.683 1.00 60.72 196 GLN A C 1
ATOM 1523 O O . GLN A 1 196 ? 9.149 -22.409 40.418 1.00 60.72 196 GLN A O 1
ATOM 1528 N N . PHE A 1 197 ? 9.903 -22.040 38.356 1.00 63.81 197 PHE A N 1
ATOM 1529 C CA . PHE A 1 197 ? 8.767 -22.756 37.716 1.00 63.81 197 PHE A CA 1
ATOM 1530 C C . PHE A 1 197 ? 9.128 -23.617 36.484 1.00 63.81 197 PHE A C 1
ATOM 1532 O O . PHE A 1 197 ? 8.635 -23.398 35.379 1.00 63.81 197 PHE A O 1
ATOM 1539 N N . THR A 1 198 ? 9.967 -24.641 36.650 1.00 65.75 198 THR A N 1
ATOM 1540 C CA . THR A 1 198 ? 10.524 -25.480 35.559 1.00 65.75 198 THR A CA 1
ATOM 1541 C C . THR A 1 198 ? 9.503 -26.184 34.643 1.00 65.75 198 THR A C 1
ATOM 1543 O O . THR A 1 198 ? 9.779 -26.385 33.461 1.00 65.75 198 THR A O 1
ATOM 1546 N N . TRP A 1 199 ? 8.305 -26.524 35.122 1.00 63.94 199 TRP A N 1
ATOM 1547 C CA . TRP A 1 199 ? 7.304 -27.295 34.362 1.00 63.94 199 TRP A CA 1
ATOM 1548 C C . TRP A 1 199 ? 6.403 -26.433 33.457 1.00 63.94 199 TRP A C 1
ATOM 1550 O O . TRP A 1 199 ? 6.061 -26.857 32.350 1.00 63.94 199 TRP A O 1
ATOM 1560 N N . LEU A 1 200 ? 6.097 -25.187 33.843 1.00 68.62 200 LEU A N 1
ATOM 1561 C CA . LEU A 1 200 ? 5.376 -24.233 32.977 1.00 68.62 200 LEU A CA 1
ATOM 1562 C C . LEU A 1 200 ? 6.222 -23.801 31.762 1.00 68.62 200 LEU A C 1
ATOM 1564 O O . LEU A 1 200 ? 5.687 -23.510 30.686 1.00 68.62 200 LEU A O 1
ATOM 1568 N N . TRP A 1 201 ? 7.552 -23.834 31.902 1.00 63.56 201 TRP A N 1
ATOM 1569 C CA . TRP A 1 201 ? 8.502 -23.542 30.826 1.00 63.56 201 TRP A CA 1
ATOM 1570 C C . TRP A 1 201 ? 8.544 -24.625 29.751 1.00 63.56 201 TRP A C 1
ATOM 1572 O O . TRP A 1 201 ? 8.532 -24.295 28.564 1.00 63.56 201 TRP A O 1
ATOM 1582 N N . ALA A 1 202 ? 8.537 -25.903 30.138 1.00 72.81 202 ALA A N 1
ATOM 1583 C CA . ALA A 1 202 ? 8.546 -27.010 29.183 1.00 72.81 202 ALA A CA 1
ATOM 1584 C C . ALA A 1 202 ? 7.321 -26.962 28.253 1.00 72.81 202 ALA A C 1
ATOM 1586 O O . ALA A 1 202 ? 7.454 -27.101 27.036 1.00 72.81 202 ALA A O 1
ATOM 1587 N N . LEU A 1 203 ? 6.141 -26.670 28.808 1.00 76.69 203 LEU A N 1
ATOM 1588 C CA . LEU A 1 203 ? 4.901 -26.541 28.039 1.00 76.69 203 LEU A CA 1
ATOM 1589 C C . LEU A 1 203 ? 4.910 -25.314 27.117 1.00 76.69 203 LEU A C 1
ATOM 1591 O O . LEU A 1 203 ? 4.518 -25.417 25.954 1.00 76.69 203 LEU A O 1
ATOM 1595 N N . SER A 1 204 ? 5.412 -24.172 27.593 1.00 73.50 204 SER A N 1
ATOM 1596 C CA . SER A 1 204 ? 5.501 -22.942 26.793 1.00 73.50 204 SER A CA 1
ATOM 1597 C C . SER A 1 204 ? 6.493 -23.079 25.632 1.00 73.50 204 SER A C 1
ATOM 1599 O O . SER A 1 204 ? 6.178 -22.724 24.493 1.00 73.50 204 SER A O 1
ATOM 1601 N N . ALA A 1 205 ? 7.670 -23.657 25.894 1.00 75.81 205 ALA A N 1
ATOM 1602 C CA . ALA A 1 205 ? 8.685 -23.929 24.880 1.00 75.81 205 ALA A CA 1
ATOM 1603 C C . ALA A 1 205 ? 8.183 -24.932 23.830 1.00 75.81 205 ALA A C 1
ATOM 1605 O O . ALA A 1 205 ? 8.388 -24.724 22.632 1.00 75.81 205 ALA A O 1
ATOM 1606 N N . LEU A 1 206 ? 7.465 -25.978 24.256 1.00 81.94 206 LEU A N 1
ATOM 1607 C CA . LEU A 1 206 ? 6.863 -26.955 23.351 1.00 81.94 206 LEU A CA 1
ATOM 1608 C C . LEU A 1 206 ? 5.786 -26.314 22.460 1.00 81.94 206 LEU A C 1
ATOM 1610 O O . LEU A 1 206 ? 5.814 -26.500 21.242 1.00 81.94 206 LEU A O 1
ATOM 1614 N N . SER A 1 207 ? 4.887 -25.508 23.035 1.00 77.81 207 SER A N 1
ATOM 1615 C CA . SER A 1 207 ? 3.838 -24.799 22.284 1.00 77.81 207 SER A CA 1
ATOM 1616 C C . SER A 1 207 ? 4.425 -23.853 21.233 1.00 77.81 207 SER A C 1
ATOM 1618 O O . SER A 1 207 ? 3.982 -23.832 20.083 1.00 77.81 207 SER A O 1
ATOM 1620 N N . LEU A 1 208 ? 5.483 -23.119 21.587 1.00 73.44 208 LEU A N 1
ATOM 1621 C CA . LEU A 1 208 ? 6.172 -22.219 20.661 1.00 73.44 208 LEU A CA 1
ATOM 1622 C C . LEU A 1 208 ? 6.949 -22.973 19.577 1.00 73.44 208 LEU A C 1
ATOM 1624 O O . LEU A 1 208 ? 6.920 -22.566 18.415 1.00 73.44 208 LEU A O 1
ATOM 1628 N N . ALA A 1 209 ? 7.602 -24.089 19.910 1.00 78.00 209 ALA A N 1
ATOM 1629 C CA . ALA A 1 209 ? 8.302 -24.917 18.930 1.00 78.00 209 ALA A CA 1
ATOM 1630 C C . ALA A 1 209 ? 7.331 -25.530 17.906 1.00 78.00 209 ALA A C 1
ATOM 1632 O O . ALA A 1 209 ? 7.616 -25.555 16.702 1.00 78.00 209 ALA A O 1
ATOM 1633 N N . LEU A 1 210 ? 6.162 -25.985 18.364 1.00 83.56 210 LEU A N 1
ATOM 1634 C CA . LEU A 1 210 ? 5.104 -26.507 17.500 1.00 83.56 210 LEU A CA 1
ATOM 1635 C C . LEU A 1 210 ? 4.479 -25.396 16.643 1.00 83.56 210 LEU A C 1
ATOM 1637 O O . LEU A 1 210 ? 4.374 -25.560 15.423 1.00 83.56 210 LEU A O 1
ATOM 1641 N N . GLY A 1 211 ? 4.160 -24.242 17.237 1.00 85.25 211 GLY A N 1
ATOM 1642 C CA . GLY A 1 211 ? 3.634 -23.076 16.522 1.00 85.25 211 GLY A CA 1
ATOM 1643 C C . GLY A 1 211 ? 4.604 -22.542 15.464 1.00 85.25 211 GLY A C 1
ATOM 1644 O O . GLY A 1 211 ? 4.227 -22.337 14.310 1.00 85.25 211 GLY A O 1
ATOM 1645 N N . GLY A 1 212 ? 5.888 -22.413 15.809 1.00 80.31 212 GLY A N 1
ATOM 1646 C CA . GLY A 1 212 ? 6.942 -21.989 14.889 1.00 80.31 212 GLY A CA 1
ATOM 1647 C C . GLY A 1 212 ? 7.119 -22.948 13.710 1.00 80.31 212 GLY A C 1
ATOM 1648 O O . GLY A 1 212 ? 7.223 -22.507 12.563 1.00 80.31 212 GLY A O 1
ATOM 1649 N N . ARG A 1 213 ? 7.074 -24.268 13.951 1.00 79.81 213 ARG A N 1
ATOM 1650 C CA . ARG A 1 213 ? 7.128 -25.281 12.880 1.00 79.81 213 ARG A CA 1
ATOM 1651 C C . ARG A 1 213 ? 5.905 -25.230 11.966 1.00 79.81 213 ARG A C 1
ATOM 1653 O O . ARG A 1 213 ? 6.067 -25.375 10.752 1.00 79.81 213 ARG A O 1
ATOM 1660 N N . ALA A 1 214 ? 4.709 -25.019 12.513 1.00 80.56 214 ALA A N 1
ATOM 1661 C CA . ALA A 1 214 ? 3.485 -24.885 11.726 1.00 80.56 214 ALA A CA 1
ATOM 1662 C C . ALA A 1 214 ? 3.539 -23.644 10.821 1.00 80.56 214 ALA A C 1
ATOM 1664 O O . ALA A 1 214 ? 3.323 -23.751 9.612 1.00 80.56 214 ALA A O 1
ATOM 1665 N N . ILE A 1 215 ? 3.947 -22.499 11.373 1.00 76.56 215 ILE A N 1
ATOM 1666 C CA . ILE A 1 215 ? 4.117 -21.246 10.628 1.00 76.56 215 ILE A CA 1
ATOM 1667 C C . ILE A 1 215 ? 5.184 -21.401 9.533 1.00 76.56 215 ILE A C 1
ATOM 1669 O O . ILE A 1 215 ? 4.940 -21.052 8.379 1.00 76.56 215 ILE A O 1
ATOM 1673 N N . ALA A 1 216 ? 6.341 -21.996 9.842 1.00 73.81 216 ALA A N 1
ATOM 1674 C CA . ALA A 1 216 ? 7.406 -22.229 8.864 1.00 73.81 216 ALA A CA 1
ATOM 1675 C C . ALA A 1 216 ? 6.992 -23.195 7.735 1.00 73.81 216 ALA A C 1
ATOM 1677 O O . ALA A 1 216 ? 7.443 -23.054 6.596 1.00 73.81 216 ALA A O 1
ATOM 1678 N N . ARG A 1 217 ? 6.136 -24.189 8.016 1.00 83.19 217 ARG A N 1
ATOM 1679 C CA . ARG A 1 217 ? 5.529 -25.036 6.971 1.00 83.19 217 ARG A CA 1
ATOM 1680 C C . ARG A 1 217 ? 4.522 -24.257 6.125 1.00 83.19 217 ARG A C 1
ATOM 1682 O O . ARG A 1 217 ? 4.523 -24.425 4.909 1.00 83.19 217 ARG A O 1
ATOM 1689 N N . GLY A 1 218 ? 3.716 -23.393 6.744 1.00 81.31 218 GLY A N 1
ATOM 1690 C CA . GLY A 1 218 ? 2.785 -22.502 6.049 1.00 81.31 218 GLY A CA 1
ATOM 1691 C C . GLY A 1 218 ? 3.498 -21.576 5.062 1.00 81.31 218 GLY A C 1
ATOM 1692 O O . GLY A 1 218 ? 3.124 -21.532 3.893 1.00 81.31 218 GLY A O 1
ATOM 1693 N N . TYR A 1 219 ? 4.584 -20.927 5.494 1.00 72.56 219 TYR A N 1
ATOM 1694 C CA . TYR A 1 219 ? 5.398 -20.075 4.622 1.00 72.56 219 TYR A CA 1
ATOM 1695 C C . TYR A 1 219 ? 6.022 -20.845 3.455 1.00 72.56 219 TYR A C 1
ATOM 1697 O O . TYR A 1 219 ? 5.896 -20.407 2.319 1.00 72.56 219 TYR A O 1
ATOM 1705 N N . ARG A 1 220 ? 6.598 -22.033 3.696 1.00 78.62 220 ARG A N 1
ATOM 1706 C CA . ARG A 1 220 ? 7.146 -22.868 2.609 1.00 78.62 220 ARG A CA 1
ATOM 1707 C C . ARG A 1 220 ? 6.090 -23.288 1.584 1.00 78.62 220 ARG A C 1
ATOM 1709 O O . ARG A 1 220 ? 6.377 -23.322 0.394 1.00 78.62 220 ARG A O 1
ATOM 1716 N N . ARG A 1 221 ? 4.862 -23.589 2.026 1.00 81.88 221 ARG A N 1
ATOM 1717 C CA . ARG A 1 221 ? 3.746 -23.894 1.111 1.00 81.88 221 ARG A CA 1
ATOM 1718 C C . ARG A 1 221 ? 3.313 -22.674 0.298 1.00 81.88 221 ARG A C 1
ATOM 1720 O O . ARG A 1 221 ? 3.017 -22.825 -0.883 1.00 81.88 221 ARG A O 1
ATOM 1727 N N . LEU A 1 222 ? 3.275 -21.496 0.918 1.00 75.88 222 LEU A N 1
ATOM 1728 C CA . LEU A 1 222 ? 2.950 -20.235 0.248 1.00 75.88 222 LEU A CA 1
ATOM 1729 C C . LEU A 1 222 ? 4.004 -19.849 -0.792 1.00 75.88 222 LEU A C 1
ATOM 1731 O O . LEU A 1 222 ? 3.632 -19.455 -1.894 1.00 75.88 222 LEU A O 1
ATOM 1735 N N . ASP A 1 223 ? 5.288 -20.006 -0.473 1.00 72.81 223 ASP A N 1
ATOM 1736 C CA . ASP A 1 223 ? 6.378 -19.715 -1.408 1.00 72.81 223 ASP A CA 1
ATOM 1737 C C . ASP A 1 223 ? 6.337 -20.667 -2.612 1.00 72.81 223 ASP A C 1
ATOM 1739 O O . ASP A 1 223 ? 6.285 -20.199 -3.746 1.00 72.81 223 ASP A O 1
ATOM 1743 N N . GLY A 1 224 ? 6.181 -21.979 -2.391 1.00 76.12 224 GLY A N 1
ATOM 1744 C CA . GLY A 1 224 ? 6.034 -22.932 -3.500 1.00 76.12 224 GLY A CA 1
ATOM 1745 C C . GLY A 1 224 ? 4.752 -22.733 -4.325 1.00 76.12 224 GLY A C 1
ATOM 1746 O O . GLY A 1 224 ? 4.697 -23.063 -5.506 1.00 76.12 224 GLY A O 1
ATOM 1747 N N . TRP A 1 225 ? 3.685 -22.181 -3.738 1.00 82.88 225 TRP A N 1
ATOM 1748 C CA . TRP A 1 225 ? 2.493 -21.791 -4.499 1.00 82.88 225 TRP A CA 1
ATOM 1749 C C . TRP A 1 225 ? 2.728 -20.539 -5.355 1.00 82.88 225 TRP A C 1
ATOM 1751 O O . TRP A 1 225 ? 2.215 -20.463 -6.470 1.00 82.88 225 TRP A O 1
ATOM 1761 N N . ARG A 1 226 ? 3.520 -19.578 -4.864 1.00 76.50 226 ARG A N 1
ATOM 1762 C CA . ARG A 1 226 ? 3.907 -18.380 -5.622 1.00 76.50 226 ARG A CA 1
ATOM 1763 C C . ARG A 1 226 ? 4.820 -18.719 -6.793 1.00 76.50 226 ARG A C 1
ATOM 1765 O O . ARG A 1 226 ? 4.582 -18.190 -7.872 1.00 76.50 226 ARG A O 1
ATOM 1772 N N . GLU A 1 227 ? 5.789 -19.611 -6.596 1.00 78.94 227 GLU A N 1
ATOM 1773 C CA . GLU A 1 227 ? 6.664 -20.107 -7.669 1.00 78.94 227 GLU A CA 1
ATOM 1774 C C . GLU A 1 227 ? 5.848 -20.790 -8.770 1.00 78.94 227 GLU A C 1
ATOM 1776 O O . GLU A 1 227 ? 5.893 -20.346 -9.912 1.00 78.94 227 GLU A O 1
ATOM 1781 N N . ARG A 1 228 ? 4.973 -21.745 -8.422 1.00 78.50 228 ARG A N 1
ATOM 1782 C CA . ARG A 1 228 ? 4.099 -22.404 -9.411 1.00 78.50 228 ARG A CA 1
ATOM 1783 C C . ARG A 1 228 ? 3.193 -21.433 -10.169 1.00 78.50 228 ARG A C 1
ATOM 1785 O O . ARG A 1 228 ? 2.966 -21.604 -11.360 1.00 78.50 228 ARG A O 1
ATOM 1792 N N . ARG A 1 229 ? 2.665 -20.397 -9.504 1.00 74.06 229 ARG A N 1
ATOM 1793 C CA . ARG A 1 229 ? 1.876 -19.356 -10.188 1.00 74.06 229 ARG A CA 1
ATOM 1794 C C . ARG A 1 229 ? 2.724 -18.466 -11.091 1.00 74.06 229 ARG A C 1
ATOM 1796 O O . ARG A 1 229 ? 2.205 -17.991 -12.095 1.00 74.06 229 ARG A O 1
ATOM 1803 N N . ALA A 1 230 ? 3.977 -18.201 -10.734 1.00 64.50 230 ALA A N 1
ATOM 1804 C CA . ALA A 1 230 ? 4.896 -17.461 -11.590 1.00 64.50 230 ALA A CA 1
ATOM 1805 C C . ALA A 1 230 ? 5.251 -18.280 -12.841 1.00 64.50 230 ALA A C 1
ATOM 1807 O O . ALA A 1 230 ? 5.170 -17.747 -13.943 1.00 64.50 230 ALA A O 1
ATOM 1808 N N . GLU A 1 231 ? 5.524 -19.579 -12.684 1.00 78.88 231 GLU A N 1
ATOM 1809 C CA . GLU A 1 231 ? 5.767 -20.513 -13.793 1.00 78.88 231 GLU A CA 1
ATOM 1810 C C . GLU A 1 231 ? 4.560 -20.613 -14.736 1.00 78.88 231 GLU A C 1
ATOM 1812 O O . GLU A 1 231 ? 4.712 -20.467 -15.944 1.00 78.88 231 GLU A O 1
ATOM 1817 N N . GLN A 1 232 ? 3.344 -20.764 -14.199 1.00 79.00 232 GLN A N 1
ATOM 1818 C CA . GLN A 1 232 ? 2.118 -20.801 -15.009 1.00 79.00 232 GLN A CA 1
ATOM 1819 C C . GLN A 1 232 ? 1.887 -19.510 -15.805 1.00 79.00 232 GLN A C 1
ATOM 1821 O O . GLN A 1 232 ? 1.408 -19.559 -16.934 1.00 79.00 232 GLN A O 1
ATOM 1826 N N . ARG A 1 233 ? 2.229 -18.346 -15.240 1.00 73.88 233 ARG A N 1
ATOM 1827 C CA . ARG A 1 233 ? 2.108 -17.059 -15.945 1.00 73.88 233 ARG A CA 1
ATOM 1828 C C . ARG A 1 233 ? 3.164 -16.894 -17.028 1.00 73.88 233 ARG A C 1
ATOM 1830 O O . ARG A 1 233 ? 2.835 -16.389 -18.093 1.00 73.88 233 ARG A O 1
ATOM 1837 N N . ALA A 1 234 ? 4.397 -17.326 -16.763 1.00 64.94 234 ALA A N 1
ATOM 1838 C CA . ALA A 1 234 ? 5.460 -17.322 -17.761 1.00 64.94 234 ALA A CA 1
ATOM 1839 C C . ALA A 1 234 ? 5.105 -18.237 -18.945 1.00 64.94 234 ALA A C 1
ATOM 1841 O O . ALA A 1 234 ? 5.279 -17.837 -20.092 1.00 64.94 234 ALA A O 1
ATOM 1842 N N . ALA A 1 235 ? 4.529 -19.414 -18.673 1.00 73.50 235 ALA A N 1
ATOM 1843 C CA . ALA A 1 235 ? 4.025 -20.316 -19.707 1.00 73.50 235 ALA A CA 1
ATOM 1844 C C . ALA A 1 235 ? 2.881 -19.682 -20.523 1.00 73.50 235 ALA A C 1
ATOM 1846 O O . ALA A 1 235 ? 2.942 -19.674 -21.747 1.00 73.50 235 ALA A O 1
ATOM 1847 N N . ALA A 1 236 ? 1.894 -19.066 -19.862 1.00 67.56 236 ALA A N 1
ATOM 1848 C CA . ALA A 1 236 ? 0.778 -18.405 -20.546 1.00 67.56 236 ALA A CA 1
ATOM 1849 C C . ALA A 1 236 ? 1.218 -17.199 -21.404 1.00 67.56 236 ALA A C 1
ATOM 1851 O O . ALA A 1 236 ? 0.680 -16.978 -22.485 1.00 67.56 236 ALA A O 1
ATOM 1852 N N . GLN A 1 237 ? 2.209 -16.422 -20.950 1.00 66.19 237 GLN A N 1
ATOM 1853 C CA . GLN A 1 237 ? 2.785 -15.335 -21.751 1.00 66.19 237 GLN A CA 1
ATOM 1854 C C . GLN A 1 237 ? 3.558 -15.854 -22.965 1.00 66.19 237 GLN A C 1
ATOM 1856 O O . GLN A 1 237 ? 3.525 -15.218 -24.014 1.00 66.19 237 GLN A O 1
ATOM 1861 N N . PHE A 1 238 ? 4.236 -16.996 -22.836 1.00 66.81 238 PHE A N 1
ATOM 1862 C CA . PHE A 1 238 ? 4.961 -17.611 -23.943 1.00 66.81 238 PHE A CA 1
ATOM 1863 C C . PHE A 1 238 ? 4.012 -18.149 -25.025 1.00 66.81 238 PHE A C 1
ATOM 1865 O O . PHE A 1 238 ? 4.275 -17.942 -26.205 1.00 66.81 238 PHE A O 1
ATOM 1872 N N . GLU A 1 239 ? 2.888 -18.767 -24.643 1.00 65.56 239 GLU A N 1
ATOM 1873 C CA . GLU A 1 239 ? 1.859 -19.218 -25.595 1.00 65.56 239 GLU A CA 1
ATOM 1874 C C . GLU A 1 239 ? 1.216 -18.054 -26.360 1.00 65.56 239 GLU A C 1
ATOM 1876 O O . GLU A 1 239 ? 1.050 -18.141 -27.574 1.00 65.56 239 GLU A O 1
ATOM 1881 N N . LEU A 1 240 ? 0.919 -16.938 -25.684 1.00 61.28 240 LEU A N 1
ATOM 1882 C CA . LEU A 1 240 ? 0.407 -15.728 -26.341 1.00 61.28 240 LEU A CA 1
ATOM 1883 C C . LEU A 1 240 ? 1.395 -15.165 -27.373 1.00 61.28 240 LEU A C 1
ATOM 1885 O O . LEU A 1 240 ? 0.970 -14.702 -28.423 1.00 61.28 240 LEU A O 1
ATOM 1889 N N . PHE A 1 241 ? 2.699 -15.256 -27.105 1.00 65.50 241 PHE A N 1
ATOM 1890 C CA . PHE A 1 241 ? 3.746 -14.773 -28.009 1.00 65.50 241 PHE A CA 1
ATOM 1891 C C . PHE A 1 241 ? 3.970 -15.676 -29.235 1.00 65.50 241 PHE A C 1
ATOM 1893 O O . PHE A 1 241 ? 4.593 -15.243 -30.194 1.00 65.50 241 PHE A O 1
ATOM 1900 N N . GLN A 1 242 ? 3.513 -16.936 -29.210 1.00 60.25 242 GLN A N 1
ATOM 1901 C CA . GLN A 1 242 ? 3.609 -17.847 -30.363 1.00 60.25 242 GLN A CA 1
ATOM 1902 C C . GLN A 1 242 ? 2.402 -17.779 -31.305 1.00 60.25 242 GLN A C 1
ATOM 1904 O O . GLN A 1 242 ? 2.444 -18.358 -32.390 1.00 60.25 242 GLN A O 1
ATOM 1909 N N . LEU A 1 243 ? 1.323 -17.120 -30.882 1.00 59.88 243 LEU A N 1
ATOM 1910 C CA . LEU A 1 243 ? 0.102 -16.950 -31.671 1.00 59.88 243 LEU A CA 1
ATOM 1911 C C . LEU A 1 243 ? 0.078 -15.629 -32.465 1.00 59.88 243 LEU A C 1
ATOM 1913 O O . LEU A 1 243 ? -0.838 -15.437 -33.265 1.00 59.88 243 LEU A O 1
ATOM 1917 N N . GLU A 1 244 ? 1.064 -14.752 -32.253 1.00 52.38 244 GLU A N 1
ATOM 1918 C CA . GLU A 1 244 ? 1.323 -13.516 -33.016 1.00 52.38 244 GLU A CA 1
ATOM 1919 C C . GLU A 1 244 ? 2.442 -13.720 -34.049 1.00 52.38 244 GLU A C 1
ATOM 1921 O O . GLU A 1 244 ? 2.310 -13.160 -35.163 1.00 52.38 244 GLU A O 1
#

Sequence (244 aa):
PTAVGVTLAERSLARPRRAASQAALQLAIRGYRRWASGKGPFRRVRCSFEQTESCSAFGLRVSEEAPSLDVALRLVRARIAACGEACLHVTERADRGGGDAEVYWGPLYDRLEEPAVQELLSWEQPSTRQALLRVGRVVQHPQAHRLSSKQLGRLLGAPRVMLRAGTGDASRRRRLQITAWIWSLWLLGSMALATQFTWLWALSALSLALGGRAIARGYRRLDGWRERRAEQRAAAQFELFQLE